Protein AF-A0A9E2R852-F1 (afdb_monomer_lite)

Foldseek 3Di:
DQVCCVPVPLVLQDPVVQWDKDKLPCPRVSSLVSDDPVVNVVVVVVSVLCPVLDDPQKMKIWIGRHPDIDIWIWGHPPDPDIDTQDDDDDPVDDPSVVSNVDPVVVSVVVSVVVVVVVVVLLVLLVPFDFDQDQLVVLCVVCVVVVVVQLVVCLVPQQWKWWWWADPVPGIDIDIDRAPVRVLVCLLVCLLNPIRTNWMAHRSRIDDSVVVVVSLVVSLVVCVVPSNSSCSSRVRCVPPVD

Structure (mmCIF, N/CA/C/O backbone):
data_AF-A0A9E2R852-F1
#
_entry.id   AF-A0A9E2R852-F1
#
loop_
_atom_site.group_PDB
_atom_site.id
_atom_site.type_symbol
_atom_site.label_atom_id
_atom_site.label_alt_id
_atom_site.label_comp_id
_atom_site.label_asym_id
_atom_site.label_entity_id
_atom_site.label_seq_id
_atom_site.pdbx_PDB_ins_code
_atom_site.Cartn_x
_atom_site.Cartn_y
_atom_site.Cartn_z
_atom_site.occupancy
_atom_site.B_iso_or_equiv
_atom_site.auth_seq_id
_atom_site.auth_comp_id
_atom_site.auth_asym_id
_atom_site.auth_atom_id
_atom_site.pdbx_PDB_model_num
ATOM 1 N N . MET A 1 1 ? -7.036 2.850 29.246 1.00 86.62 1 MET A N 1
ATOM 2 C CA . MET A 1 1 ? -6.822 1.488 28.723 1.00 86.62 1 MET A CA 1
ATOM 3 C C . MET A 1 1 ? -5.406 1.299 28.185 1.00 86.62 1 MET A C 1
ATOM 5 O O . MET A 1 1 ? -4.643 0.622 28.851 1.00 86.62 1 MET A O 1
ATOM 9 N N . ASN A 1 2 ? -5.005 1.959 27.089 1.00 88.12 2 ASN A N 1
ATOM 10 C CA . ASN A 1 2 ? -3.712 1.716 26.421 1.00 88.12 2 ASN A CA 1
ATOM 11 C C . ASN A 1 2 ? -2.476 1.763 27.346 1.00 88.12 2 ASN A C 1
ATOM 13 O O . ASN A 1 2 ? -1.755 0.784 27.496 1.00 88.12 2 ASN A O 1
ATOM 17 N N . LYS A 1 3 ? -2.316 2.860 28.101 1.00 88.69 3 LYS A N 1
ATOM 18 C CA . LYS A 1 3 ? -1.235 3.011 29.097 1.00 88.69 3 LYS A CA 1
ATOM 19 C C . LYS A 1 3 ? -1.211 1.897 30.149 1.00 88.69 3 LYS A C 1
ATOM 21 O O . LYS A 1 3 ? -0.145 1.503 30.609 1.00 88.69 3 LYS A O 1
ATOM 26 N N . ARG A 1 4 ? -2.387 1.394 30.538 1.00 90.94 4 ARG A N 1
ATOM 27 C CA . ARG A 1 4 ? -2.511 0.307 31.515 1.00 90.94 4 ARG A CA 1
ATOM 28 C C . ARG A 1 4 ? -2.110 -1.029 30.912 1.00 90.94 4 ARG A C 1
ATOM 30 O O . ARG A 1 4 ? -1.407 -1.768 31.575 1.00 90.94 4 ARG A O 1
ATOM 37 N N . ILE A 1 5 ? -2.466 -1.303 29.658 1.00 91.06 5 ILE A N 1
ATOM 38 C CA . ILE A 1 5 ? -2.001 -2.498 28.936 1.00 91.06 5 ILE A CA 1
ATOM 39 C C . ILE A 1 5 ? -0.468 -2.520 28.891 1.00 91.06 5 ILE A C 1
ATOM 41 O O . ILE A 1 5 ? 0.139 -3.492 29.327 1.00 91.06 5 ILE A O 1
ATOM 45 N N . LEU A 1 6 ? 0.155 -1.412 28.477 1.00 90.38 6 LEU A N 1
ATOM 46 C CA . LEU A 1 6 ? 1.615 -1.286 28.396 1.00 90.38 6 LEU A CA 1
ATOM 47 C C . LEU A 1 6 ? 2.329 -1.441 29.750 1.00 90.38 6 LEU A C 1
ATOM 49 O O . LEU A 1 6 ? 3.476 -1.874 29.796 1.00 90.38 6 LEU A O 1
ATOM 53 N N . THR A 1 7 ? 1.661 -1.094 30.854 1.00 91.06 7 THR A N 1
ATOM 54 C CA . THR A 1 7 ? 2.264 -1.114 32.198 1.00 91.06 7 THR A CA 1
ATOM 55 C C . THR A 1 7 ? 1.973 -2.411 32.955 1.00 91.06 7 THR A C 1
ATOM 57 O O . THR A 1 7 ? 2.861 -2.985 33.577 1.00 91.06 7 THR A O 1
ATOM 60 N N . GLU A 1 8 ? 0.722 -2.868 32.931 1.00 92.44 8 GLU A N 1
ATOM 61 C CA . GLU A 1 8 ? 0.216 -3.994 33.727 1.00 92.44 8 GLU A CA 1
ATOM 62 C C . GLU A 1 8 ? 0.316 -5.328 32.974 1.00 92.44 8 GLU A C 1
ATOM 64 O O . GLU A 1 8 ? 0.326 -6.383 33.604 1.00 92.44 8 GLU A O 1
ATOM 69 N N . ALA A 1 9 ? 0.372 -5.299 31.638 1.00 89.69 9 ALA A N 1
ATOM 70 C CA . ALA A 1 9 ? 0.329 -6.490 30.795 1.00 89.69 9 ALA A CA 1
ATOM 71 C C . ALA A 1 9 ? 1.160 -6.367 29.501 1.00 89.69 9 ALA A C 1
ATOM 73 O O . ALA A 1 9 ? 0.666 -6.725 28.431 1.00 89.69 9 ALA A O 1
ATOM 74 N N . PRO A 1 10 ? 2.429 -5.916 29.552 1.00 87.88 10 PRO A N 1
ATOM 75 C CA . PRO A 1 10 ? 3.237 -5.738 28.341 1.00 87.88 10 PRO A CA 1
ATOM 76 C C . PRO A 1 10 ? 3.432 -7.042 27.550 1.00 87.88 10 PRO A C 1
ATOM 78 O O . PRO A 1 10 ? 3.629 -7.005 26.342 1.00 87.88 10 PRO A O 1
ATOM 81 N N . GLY A 1 11 ? 3.350 -8.204 28.212 1.00 87.75 11 GLY A N 1
ATOM 82 C CA . GLY A 1 11 ? 3.434 -9.515 27.561 1.00 87.75 11 GLY A CA 1
ATOM 83 C C . GLY A 1 11 ? 2.202 -9.912 26.740 1.00 87.75 11 GLY A C 1
ATOM 84 O O . GLY A 1 11 ? 2.297 -10.864 25.976 1.00 87.75 11 GLY A O 1
ATOM 85 N N . ALA A 1 12 ? 1.075 -9.207 26.885 1.00 87.25 12 ALA A N 1
ATOM 86 C CA . ALA A 1 12 ? -0.119 -9.415 26.062 1.00 87.25 12 ALA A CA 1
ATOM 87 C C . ALA A 1 12 ? -0.011 -8.734 24.687 1.00 87.25 12 ALA A C 1
ATOM 89 O O . ALA A 1 12 ? -0.846 -8.973 23.824 1.00 87.25 12 ALA A O 1
ATOM 90 N N . VAL A 1 13 ? 0.995 -7.876 24.484 1.00 88.69 13 VAL A N 1
ATOM 91 C CA . VAL A 1 13 ? 1.233 -7.193 23.211 1.00 88.69 13 VAL A CA 1
ATOM 92 C C . VAL A 1 13 ? 2.173 -8.048 22.351 1.00 88.69 13 VAL A C 1
ATOM 94 O O . VAL A 1 13 ? 3.313 -8.292 22.769 1.00 88.69 13 VAL A O 1
ATOM 97 N N . PRO A 1 14 ? 1.748 -8.495 21.154 1.00 85.69 14 PRO A N 1
ATOM 98 C CA . PRO A 1 14 ? 2.606 -9.241 20.242 1.00 85.69 14 PRO A CA 1
ATOM 99 C C . PRO A 1 14 ? 3.880 -8.460 19.904 1.00 85.69 14 PRO A C 1
ATOM 101 O O . PRO A 1 14 ? 3.821 -7.315 19.459 1.00 85.69 14 PRO A O 1
ATOM 104 N N . LYS A 1 15 ? 5.053 -9.079 20.082 1.00 85.38 15 LYS A N 1
ATOM 105 C CA . LYS A 1 15 ? 6.349 -8.417 19.830 1.00 85.38 15 LYS A CA 1
ATOM 106 C C . LYS A 1 15 ? 6.594 -8.099 18.356 1.00 85.38 15 LYS A C 1
ATOM 108 O O . LYS A 1 15 ? 7.350 -7.184 18.059 1.00 85.38 15 LYS A O 1
ATOM 113 N N . GLU A 1 16 ? 5.999 -8.885 17.466 1.00 83.12 16 GLU A N 1
ATOM 114 C CA . GLU A 1 16 ? 6.161 -8.767 16.015 1.00 83.12 16 GLU A CA 1
ATOM 115 C C . GLU A 1 16 ? 5.456 -7.520 15.474 1.00 83.12 16 GLU A C 1
ATOM 117 O O . GLU A 1 16 ? 6.024 -6.800 14.659 1.00 83.12 16 GLU A O 1
ATOM 122 N N . TYR A 1 17 ? 4.252 -7.241 15.980 1.00 80.81 17 TYR A N 1
ATOM 123 C CA . TYR A 1 17 ? 3.403 -6.146 15.503 1.00 80.81 17 TYR A CA 1
ATOM 124 C C . TYR A 1 17 ? 3.444 -4.917 16.419 1.00 80.81 17 TYR A C 1
ATOM 126 O O . TYR A 1 17 ? 3.237 -3.799 15.961 1.00 80.81 17 TYR A O 1
ATOM 134 N N . GLY A 1 18 ? 3.735 -5.098 17.711 1.00 85.88 18 GLY A N 1
ATOM 135 C CA . GLY A 1 18 ? 3.790 -4.012 18.693 1.00 85.88 18 GLY A CA 1
ATOM 136 C C . GLY A 1 18 ? 2.421 -3.459 19.102 1.00 85.88 18 GLY A C 1
ATOM 137 O O . GLY A 1 18 ? 2.361 -2.434 19.772 1.00 85.88 18 GLY A O 1
ATOM 138 N N . PHE A 1 19 ? 1.331 -4.115 18.703 1.00 89.06 19 PHE A N 1
ATOM 139 C CA . PHE A 1 19 ? -0.049 -3.823 19.089 1.00 89.06 19 PHE A CA 1
ATOM 140 C C . PHE A 1 19 ? -0.908 -5.079 18.892 1.00 89.06 19 PHE A C 1
ATOM 142 O O . PHE A 1 19 ? -0.488 -6.026 18.228 1.00 89.06 19 PHE A O 1
ATOM 149 N N . PHE A 1 20 ? -2.121 -5.071 19.435 1.00 87.81 20 PHE A N 1
ATOM 150 C CA . PHE A 1 20 ? -3.190 -5.985 19.034 1.00 87.81 20 PHE A CA 1
ATOM 151 C C . PHE A 1 20 ? -4.426 -5.184 18.626 1.00 87.81 20 PHE A C 1
ATOM 153 O O . PHE A 1 20 ? -4.591 -4.022 19.014 1.00 87.81 20 PHE A O 1
ATOM 160 N N . MET A 1 21 ? -5.269 -5.791 17.796 1.00 89.12 21 MET A N 1
ATOM 161 C CA . MET A 1 21 ? -6.372 -5.109 17.131 1.00 89.12 21 MET A CA 1
ATOM 162 C C . MET A 1 21 ? -7.706 -5.693 17.578 1.00 89.12 21 MET A C 1
ATOM 164 O O . MET A 1 21 ? -7.973 -6.870 17.373 1.00 89.12 21 MET A O 1
ATOM 168 N N . LEU A 1 22 ? -8.552 -4.852 18.168 1.00 90.44 22 LEU A N 1
ATOM 169 C CA . LEU A 1 22 ? -9.937 -5.202 18.450 1.00 90.44 22 LEU A CA 1
ATOM 170 C C . LEU A 1 22 ? -10.771 -4.982 17.189 1.00 90.44 22 LEU A C 1
ATOM 172 O O . LEU A 1 22 ? -10.846 -3.853 16.701 1.00 90.44 22 LEU A O 1
ATOM 176 N N . THR A 1 23 ? -11.420 -6.035 16.705 1.00 90.88 23 THR A N 1
ATOM 177 C CA . THR A 1 23 ? -12.334 -5.995 15.557 1.00 90.88 23 THR A CA 1
ATOM 178 C C . THR A 1 23 ? -13.755 -6.341 15.992 1.00 90.88 23 THR A C 1
ATOM 180 O O . THR A 1 23 ? -13.972 -6.897 17.073 1.00 90.88 23 THR A O 1
ATOM 183 N N . ARG A 1 24 ? -14.755 -6.045 15.152 1.00 89.12 24 ARG A N 1
ATOM 184 C CA . ARG A 1 24 ? -16.152 -6.428 15.435 1.00 89.12 24 ARG A CA 1
ATOM 185 C C . ARG A 1 24 ? -16.319 -7.951 15.631 1.00 89.12 24 ARG A C 1
ATOM 187 O O . ARG A 1 24 ? -17.163 -8.334 16.447 1.00 89.12 24 ARG A O 1
ATOM 194 N N . GLU A 1 25 ? -15.521 -8.773 14.939 1.00 81.31 25 GLU A N 1
ATOM 195 C CA . GLU A 1 25 ? -15.678 -10.237 14.801 1.00 81.31 25 GLU A CA 1
ATOM 196 C C . GLU A 1 25 ? -14.834 -11.106 15.769 1.00 81.31 25 GLU A C 1
ATOM 198 O O . GLU A 1 25 ? -14.816 -12.320 15.633 1.00 81.31 25 GLU A O 1
ATOM 203 N N . ASP A 1 26 ? -14.248 -10.530 16.827 1.00 71.81 26 ASP A N 1
ATOM 204 C CA . ASP A 1 26 ? -13.486 -11.264 17.871 1.00 71.81 26 ASP A CA 1
ATOM 205 C C . ASP A 1 26 ? -12.178 -11.931 17.384 1.00 71.81 26 ASP A C 1
ATOM 207 O O . ASP A 1 26 ? -11.812 -13.033 17.793 1.00 71.81 26 ASP A O 1
ATOM 211 N N . ASP A 1 27 ? -11.413 -11.219 16.552 1.00 70.06 27 ASP A N 1
ATOM 212 C CA . ASP A 1 27 ? -10.160 -11.723 15.960 1.00 70.06 27 ASP A CA 1
ATOM 213 C C . ASP A 1 27 ? -8.939 -11.730 16.911 1.00 70.06 27 ASP A C 1
ATOM 215 O O . ASP A 1 27 ? -7.836 -12.070 16.494 1.00 70.06 27 ASP A O 1
ATOM 219 N N . CYS A 1 28 ? -9.090 -11.345 18.184 1.00 76.88 28 CYS A N 1
ATOM 220 C CA . CYS A 1 28 ? -7.973 -11.132 19.132 1.00 76.88 28 CYS A CA 1
ATOM 221 C C . CYS A 1 28 ? -8.179 -11.835 20.485 1.00 76.88 28 CYS A C 1
ATOM 223 O O . CYS A 1 28 ? -7.786 -11.348 21.552 1.00 76.88 28 CYS A O 1
ATOM 225 N N . SER A 1 29 ? -8.854 -12.986 20.456 1.00 80.75 29 SER A N 1
ATOM 226 C CA . SER A 1 29 ? -9.229 -13.724 21.665 1.00 80.75 29 SER A CA 1
ATOM 227 C C . SER A 1 29 ? -8.023 -14.166 22.514 1.00 80.75 29 SER A C 1
ATOM 229 O O . SER A 1 29 ? -8.120 -14.169 23.745 1.00 80.75 29 SER A O 1
ATOM 231 N N . GLU A 1 30 ? -6.870 -14.467 21.903 1.00 85.88 30 GLU A N 1
ATOM 232 C CA . GLU A 1 30 ? -5.643 -14.864 22.610 1.00 85.88 30 GLU A CA 1
ATOM 233 C C . GLU A 1 30 ? -5.001 -13.692 23.372 1.00 85.88 30 GLU A C 1
ATOM 235 O O . GLU A 1 30 ? -4.699 -13.812 24.565 1.00 85.88 30 GLU A O 1
ATOM 240 N N . GLU A 1 31 ? -4.851 -12.528 22.735 1.00 87.69 31 GLU A N 1
ATOM 241 C CA . GLU A 1 31 ? -4.301 -11.326 23.368 1.00 87.69 31 GLU A CA 1
ATOM 242 C C . GLU A 1 31 ? -5.227 -10.818 24.468 1.00 87.69 31 GLU A C 1
ATOM 244 O O . GLU A 1 31 ? -4.769 -10.505 25.572 1.00 87.69 31 GLU A O 1
ATOM 249 N N . ILE A 1 32 ? -6.544 -10.819 24.224 1.00 88.06 32 ILE A N 1
ATOM 250 C CA . ILE A 1 32 ? -7.531 -10.499 25.257 1.00 88.06 32 ILE A CA 1
ATOM 251 C C . ILE A 1 32 ? -7.404 -11.485 26.419 1.00 88.06 32 ILE A C 1
ATOM 253 O O . ILE A 1 32 ? -7.423 -11.056 27.575 1.00 88.06 32 ILE A O 1
ATOM 257 N N . ALA A 1 33 ? -7.233 -12.787 26.163 1.00 88.38 33 ALA A N 1
ATOM 258 C CA . ALA A 1 33 ? -7.060 -13.798 27.205 1.00 88.38 33 ALA A CA 1
ATOM 259 C C . ALA A 1 33 ? -5.794 -13.584 28.054 1.00 88.38 33 ALA A C 1
ATOM 261 O O . ALA A 1 33 ? -5.800 -13.943 29.237 1.00 88.38 33 ALA A O 1
ATOM 262 N N . ALA A 1 34 ? -4.757 -12.937 27.522 1.00 90.88 34 ALA A N 1
ATOM 263 C CA . ALA A 1 34 ? -3.545 -12.586 28.262 1.00 90.88 34 ALA A CA 1
ATOM 264 C C . ALA A 1 34 ? -3.700 -11.343 29.166 1.00 90.88 34 ALA A C 1
ATOM 266 O O . ALA A 1 34 ? -2.860 -11.103 30.037 1.00 90.88 34 ALA A O 1
ATOM 267 N N . LEU A 1 35 ? -4.776 -10.559 29.019 1.00 92.75 35 LEU A N 1
ATOM 268 C CA . LEU A 1 35 ? -4.983 -9.343 29.809 1.00 92.75 35 LEU A CA 1
ATOM 269 C C . LEU A 1 35 ? -5.422 -9.627 31.268 1.00 92.75 35 LEU A C 1
ATOM 271 O O . LEU A 1 35 ? -6.145 -10.594 31.549 1.00 92.75 35 LEU A O 1
ATOM 275 N N . PRO A 1 36 ? -5.071 -8.743 32.222 1.00 93.69 36 PRO A N 1
ATOM 276 C CA . PRO A 1 36 ? -5.628 -8.730 33.569 1.00 93.69 36 PRO A CA 1
ATOM 277 C C . PRO A 1 36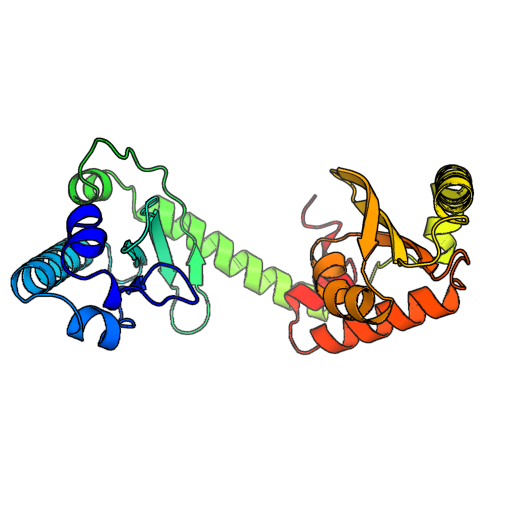 ? -7.155 -8.626 33.551 1.00 93.69 36 PRO A C 1
ATOM 279 O O . PRO A 1 36 ? -7.730 -7.933 32.710 1.00 93.69 36 PRO A O 1
ATOM 282 N N . SER A 1 37 ? -7.825 -9.254 34.521 1.00 92.56 37 SER A N 1
ATOM 283 C CA . SER A 1 37 ? -9.296 -9.311 34.596 1.00 92.56 37 SER A CA 1
ATOM 284 C C . SER A 1 37 ? -9.971 -7.936 34.540 1.00 92.56 37 SER A C 1
ATOM 286 O O . SER A 1 37 ? -10.984 -7.780 33.862 1.00 92.56 37 SER A O 1
ATOM 288 N N . GLY A 1 38 ? -9.389 -6.925 35.193 1.00 93.50 38 GLY A N 1
ATOM 289 C CA . GLY A 1 38 ? -9.900 -5.553 35.147 1.00 93.50 38 GLY A CA 1
ATOM 290 C C . GLY A 1 38 ? -9.840 -4.937 33.746 1.00 93.50 38 GLY A C 1
ATOM 291 O O . GLY A 1 38 ? -10.795 -4.298 33.318 1.00 93.50 38 GLY A O 1
ATOM 292 N N . ILE A 1 39 ? -8.755 -5.175 33.003 1.00 93.44 39 ILE A N 1
ATOM 293 C CA . ILE A 1 39 ? -8.607 -4.664 31.633 1.00 93.44 39 ILE A CA 1
ATOM 294 C C . ILE A 1 39 ? -9.521 -5.439 30.678 1.00 93.44 39 ILE A C 1
ATOM 296 O O . ILE A 1 39 ? -10.170 -4.821 29.841 1.00 93.44 39 ILE A O 1
ATOM 300 N N . LYS A 1 40 ? -9.655 -6.762 30.844 1.00 92.56 40 LYS A N 1
ATOM 301 C CA . LYS A 1 40 ? -10.610 -7.581 30.076 1.00 92.56 40 LYS A CA 1
ATOM 302 C C . LYS A 1 40 ? -12.037 -7.048 30.174 1.00 92.56 40 LYS A C 1
ATOM 304 O O . LYS A 1 40 ? -12.710 -6.913 29.158 1.00 92.56 40 LYS A O 1
ATOM 309 N N . ALA A 1 41 ? -12.487 -6.715 31.384 1.00 93.06 41 ALA A N 1
ATOM 310 C CA . ALA A 1 41 ? -13.820 -6.157 31.597 1.00 93.06 41 ALA A CA 1
ATOM 311 C C . ALA A 1 41 ? -13.996 -4.792 30.907 1.00 93.06 41 ALA A C 1
ATOM 313 O O . ALA A 1 41 ? -15.044 -4.527 30.322 1.00 93.06 41 ALA A O 1
ATOM 314 N N . GLU A 1 42 ? -12.968 -3.938 30.928 1.00 92.75 42 GLU A N 1
ATOM 315 C CA . GLU A 1 42 ? -12.984 -2.653 30.219 1.00 92.75 42 GLU A CA 1
ATOM 316 C C . GLU A 1 42 ? -12.998 -2.817 28.696 1.00 92.75 42 GLU A C 1
ATOM 318 O O . GLU A 1 42 ? -13.724 -2.087 28.020 1.00 92.75 42 GLU A O 1
ATOM 323 N N . VAL A 1 43 ? -12.229 -3.770 28.159 1.00 92.06 43 VAL A N 1
ATOM 324 C CA . VAL A 1 43 ? -12.235 -4.121 26.732 1.00 92.06 43 VAL A CA 1
ATOM 325 C C . VAL A 1 43 ? -13.620 -4.617 26.327 1.00 92.06 43 VAL A C 1
ATOM 327 O O . VAL A 1 43 ? -14.193 -4.083 25.383 1.00 92.06 43 VAL A O 1
ATOM 330 N N . ALA A 1 44 ? -14.209 -5.550 27.078 1.00 92.00 44 ALA A N 1
ATOM 331 C CA . ALA A 1 44 ? -15.557 -6.048 26.808 1.00 92.00 44 ALA A CA 1
ATOM 332 C C . ALA A 1 44 ? -16.603 -4.917 26.832 1.00 92.00 44 ALA A C 1
ATOM 334 O O . ALA A 1 44 ? -17.411 -4.793 25.915 1.00 92.00 44 ALA A O 1
ATOM 335 N N . ALA A 1 45 ? -16.546 -4.029 27.830 1.00 93.62 45 ALA A N 1
ATOM 336 C CA . ALA A 1 45 ? -17.448 -2.882 27.912 1.00 93.62 45 ALA A CA 1
ATOM 337 C C . ALA A 1 45 ? -17.251 -1.883 26.758 1.00 93.62 45 ALA A C 1
ATOM 339 O O . ALA A 1 45 ? -18.220 -1.291 26.280 1.00 93.62 45 ALA A O 1
ATOM 340 N N . LEU A 1 46 ? -16.011 -1.672 26.303 1.00 92.31 46 LEU A N 1
ATOM 341 C CA . LEU A 1 46 ? -15.725 -0.857 25.124 1.00 92.31 46 LEU A CA 1
ATOM 342 C C . LEU A 1 46 ? -16.309 -1.499 23.861 1.00 92.31 46 LEU A C 1
ATOM 344 O O . LEU A 1 46 ? -16.987 -0.808 23.104 1.00 92.31 46 LEU A O 1
ATOM 348 N N . MET A 1 47 ? -16.094 -2.801 23.668 1.00 92.94 47 MET A N 1
ATOM 349 C CA . MET A 1 47 ? -16.600 -3.555 22.522 1.00 92.94 47 MET A CA 1
ATOM 350 C C . MET A 1 47 ? -18.123 -3.498 22.424 1.00 92.94 47 MET A C 1
ATOM 352 O O . MET A 1 47 ? -18.645 -3.193 21.357 1.00 92.94 47 MET A O 1
ATOM 356 N N . GLU A 1 48 ? -18.837 -3.691 23.533 1.00 94.19 48 GLU A N 1
ATOM 357 C CA . GLU A 1 48 ? -20.301 -3.572 23.566 1.00 94.19 48 GLU A CA 1
ATOM 358 C C . GLU A 1 48 ? -20.775 -2.163 23.190 1.00 94.19 48 GLU A C 1
ATOM 360 O O . GLU A 1 48 ? -21.700 -1.989 22.394 1.00 94.19 48 GLU A O 1
ATOM 365 N N . ARG A 1 49 ? -20.104 -1.124 23.702 1.00 95.25 49 ARG A N 1
ATOM 366 C CA . ARG A 1 49 ? -20.437 0.266 23.359 1.00 95.25 49 ARG A CA 1
ATOM 367 C C . ARG A 1 49 ? -20.171 0.581 21.891 1.00 95.25 49 ARG A C 1
ATOM 369 O O . ARG A 1 49 ? -20.943 1.328 21.299 1.00 95.25 49 ARG A O 1
ATOM 376 N N . LEU A 1 50 ? -19.094 0.043 21.321 1.00 94.88 50 LEU A N 1
ATOM 377 C CA . LEU A 1 50 ? -18.773 0.203 19.905 1.00 94.88 50 LEU A CA 1
ATOM 378 C C . LEU A 1 50 ? -19.789 -0.528 19.029 1.00 94.88 50 LEU A C 1
ATOM 380 O O . LEU A 1 50 ? -20.361 0.094 18.140 1.00 94.88 50 LEU A O 1
ATOM 384 N N . LYS A 1 51 ? -20.096 -1.794 19.332 1.00 93.81 51 LYS A N 1
ATOM 385 C CA . LYS A 1 51 ? -21.117 -2.581 18.621 1.00 93.81 51 LYS A CA 1
ATOM 386 C C . LYS A 1 51 ? -22.491 -1.910 18.650 1.00 93.81 51 LYS A C 1
ATOM 388 O O . LYS A 1 51 ? -23.189 -1.933 17.645 1.00 93.81 51 LYS A O 1
ATOM 393 N N . GLY A 1 52 ? -22.853 -1.269 19.765 1.00 94.19 52 GLY A N 1
ATOM 394 C CA . GLY A 1 52 ? -24.103 -0.513 19.883 1.00 94.19 52 GLY A CA 1
ATOM 395 C C . GLY A 1 52 ? -24.103 0.860 19.196 1.00 94.19 52 GLY A C 1
ATOM 396 O O . GLY A 1 52 ? -25.174 1.392 18.917 1.00 94.19 52 GLY A O 1
ATOM 397 N N . ALA A 1 53 ? -22.935 1.457 18.940 1.00 95.00 53 ALA A N 1
ATOM 398 C CA . ALA A 1 53 ? -22.812 2.773 18.305 1.00 95.00 53 ALA A CA 1
ATOM 399 C C . ALA A 1 53 ? -22.536 2.701 16.793 1.00 95.00 53 ALA A C 1
ATOM 401 O O . ALA A 1 53 ? -22.825 3.661 16.080 1.00 95.00 53 ALA A O 1
ATOM 402 N N . VAL A 1 54 ? -21.965 1.594 16.315 1.00 94.94 54 VAL A N 1
ATOM 403 C CA . VAL A 1 54 ? -21.603 1.368 14.913 1.00 94.94 54 VAL A CA 1
ATOM 404 C C . VAL A 1 54 ? -22.647 0.449 14.260 1.00 94.94 54 VAL A C 1
ATOM 406 O O . VAL A 1 54 ? -22.818 -0.676 14.742 1.00 94.94 54 VAL A O 1
ATOM 409 N N . PRO A 1 55 ? -23.314 0.877 13.169 1.00 93.44 55 PRO A N 1
ATOM 410 C CA . PRO A 1 55 ? -24.258 0.046 12.417 1.00 93.44 55 PRO A CA 1
ATOM 411 C C . PRO A 1 55 ? -23.674 -1.311 11.993 1.00 93.44 55 PRO A C 1
ATOM 413 O O . PRO A 1 55 ? -22.465 -1.438 11.826 1.00 93.44 55 PRO A O 1
ATOM 416 N N . ASP A 1 56 ? -24.523 -2.322 11.799 1.00 91.12 56 ASP A N 1
ATOM 417 C CA . ASP A 1 56 ? -24.080 -3.699 11.511 1.00 91.12 56 ASP A CA 1
ATOM 418 C C . ASP A 1 56 ? -23.366 -3.864 10.163 1.00 91.12 56 ASP A C 1
ATOM 420 O O . ASP A 1 56 ? -22.540 -4.757 10.015 1.00 91.12 56 ASP A O 1
ATOM 424 N N . ASP A 1 57 ? -23.637 -2.987 9.197 1.00 88.94 57 ASP A N 1
ATOM 425 C CA . ASP A 1 57 ? -22.949 -2.947 7.903 1.00 88.94 57 ASP A CA 1
ATOM 426 C C . ASP A 1 57 ? -21.580 -2.240 7.963 1.00 88.94 57 ASP A C 1
ATOM 428 O O . ASP A 1 57 ? -20.892 -2.090 6.950 1.00 88.94 57 ASP A O 1
ATOM 432 N N . PHE A 1 58 ? -21.167 -1.815 9.160 1.00 91.44 58 PHE A N 1
ATOM 433 C CA . PHE A 1 58 ? -19.840 -1.295 9.447 1.00 91.44 58 PHE A CA 1
ATOM 434 C C . PHE A 1 58 ? -19.128 -2.149 10.511 1.00 91.44 58 PHE A C 1
ATOM 436 O O . PHE A 1 58 ? -19.590 -2.354 11.640 1.00 91.44 58 PHE A O 1
ATOM 443 N N . GLY A 1 59 ? -17.930 -2.598 10.154 1.00 91.25 59 GLY A N 1
ATOM 444 C CA . GLY A 1 59 ? -16.900 -3.036 11.082 1.00 91.25 59 GLY A CA 1
ATOM 445 C C . GLY A 1 59 ? -16.134 -1.854 11.679 1.00 91.25 59 GLY A C 1
ATOM 446 O O . GLY A 1 59 ? -16.247 -0.702 11.246 1.00 91.25 59 GLY A O 1
ATOM 447 N N . PHE A 1 60 ? -15.322 -2.153 12.685 1.00 92.19 60 PHE A N 1
ATOM 448 C CA . PHE A 1 60 ? -14.376 -1.210 13.263 1.00 92.19 60 PHE A CA 1
ATOM 449 C C . PHE A 1 60 ? -13.106 -1.937 13.687 1.00 92.19 60 PHE A C 1
ATOM 451 O O . PHE A 1 60 ? -13.176 -3.100 14.080 1.00 92.19 60 PHE A O 1
ATOM 458 N N . ASN A 1 61 ? -11.987 -1.217 13.659 1.00 91.00 61 ASN A N 1
ATOM 459 C CA . ASN A 1 61 ? -10.692 -1.680 14.143 1.00 91.00 61 ASN A CA 1
ATOM 460 C C . ASN A 1 61 ? -10.189 -0.710 15.213 1.00 91.00 61 ASN A C 1
ATOM 462 O O . ASN A 1 61 ? -10.177 0.501 14.986 1.00 91.00 61 ASN A O 1
ATOM 466 N N . VAL A 1 62 ? -9.763 -1.229 16.364 1.00 90.38 62 VAL A N 1
ATOM 467 C CA . VAL A 1 62 ? -9.129 -0.441 17.433 1.00 90.38 62 VAL A CA 1
ATOM 468 C C . VAL A 1 62 ? -7.761 -1.023 17.735 1.00 90.38 62 VAL A C 1
ATOM 470 O O . VAL A 1 62 ? -7.676 -2.163 18.186 1.00 90.38 62 VAL A O 1
ATOM 473 N N . THR A 1 63 ? -6.693 -0.254 17.539 1.00 89.56 63 THR A N 1
ATOM 474 C CA . THR A 1 63 ? -5.350 -0.699 17.930 1.00 89.56 63 THR A CA 1
ATOM 475 C C . THR A 1 63 ? -5.065 -0.332 19.384 1.00 89.56 63 THR A C 1
ATOM 477 O O . THR A 1 63 ? -5.290 0.795 19.833 1.00 89.56 63 THR A O 1
ATOM 480 N N . LEU A 1 64 ? -4.597 -1.319 20.147 1.00 89.12 64 LEU A N 1
ATOM 481 C CA . LEU A 1 64 ? -4.209 -1.196 21.550 1.00 89.12 64 LEU A CA 1
ATOM 482 C C . LEU A 1 64 ? -2.834 -1.832 21.772 1.00 89.12 64 LEU A C 1
ATOM 484 O O . LEU A 1 64 ? -2.382 -2.669 20.999 1.00 89.12 64 LEU A O 1
ATOM 488 N N . GLY A 1 65 ? -2.175 -1.469 22.868 1.00 85.38 65 GLY A N 1
ATOM 489 C CA . GLY A 1 65 ? -0.847 -1.970 23.212 1.00 85.38 65 GLY A CA 1
ATOM 490 C C . GLY A 1 65 ? 0.309 -1.199 22.574 1.00 85.38 65 GLY A C 1
ATOM 491 O O . GLY A 1 65 ? 1.425 -1.694 22.619 1.00 85.38 65 GLY A O 1
ATOM 492 N N . ASN A 1 66 ? 0.071 -0.006 22.024 1.00 85.38 66 ASN A N 1
ATOM 493 C CA . ASN A 1 66 ? 1.092 0.865 21.426 1.00 85.38 66 ASN A CA 1
ATOM 494 C C . ASN A 1 66 ? 1.004 2.310 21.957 1.00 85.38 66 ASN A C 1
ATOM 496 O O . ASN A 1 66 ? 0.095 2.641 22.710 1.00 85.38 66 ASN A O 1
ATOM 500 N N . ASP A 1 67 ? 1.926 3.193 21.573 1.00 79.44 67 ASP A N 1
ATOM 501 C CA . ASP A 1 67 ? 1.860 4.615 21.961 1.00 79.44 67 ASP A CA 1
ATOM 502 C C . ASP A 1 67 ? 0.903 5.446 21.085 1.00 79.44 67 ASP A C 1
ATOM 504 O O . ASP A 1 67 ? 0.518 6.550 21.475 1.00 79.44 67 ASP A O 1
ATOM 508 N N . ASP A 1 68 ? 0.476 4.897 19.944 1.00 79.94 68 ASP A N 1
ATOM 509 C CA . ASP A 1 68 ? -0.375 5.558 18.950 1.00 79.94 68 ASP A CA 1
ATOM 510 C C . ASP A 1 68 ? -1.642 4.729 18.651 1.00 79.94 68 ASP A C 1
ATOM 512 O O . ASP A 1 68 ? -1.696 3.977 17.669 1.00 79.94 68 ASP A O 1
ATOM 516 N N . PRO A 1 69 ? -2.652 4.773 19.541 1.00 77.62 69 PRO A N 1
ATOM 517 C CA . PRO A 1 69 ? -3.895 4.049 19.333 1.00 77.62 69 PRO A CA 1
ATOM 518 C C . PRO A 1 69 ? -4.693 4.677 18.192 1.00 77.62 69 PRO A C 1
ATOM 520 O O . PRO A 1 69 ? -4.933 5.885 18.162 1.00 77.62 69 PRO A O 1
ATOM 523 N N . TRP A 1 70 ? -5.189 3.828 17.305 1.00 85.06 70 TRP A N 1
ATOM 524 C CA . TRP A 1 70 ? -5.930 4.202 16.112 1.00 85.06 70 TRP A CA 1
ATOM 525 C C . TRP A 1 70 ? -7.321 3.565 16.124 1.00 85.06 70 TRP A C 1
ATOM 527 O O . TRP A 1 70 ? -7.516 2.468 16.654 1.00 85.06 70 TRP A O 1
ATOM 537 N N . PHE A 1 71 ? -8.293 4.274 15.547 1.00 89.81 71 PHE A N 1
ATOM 538 C CA . PHE A 1 71 ? -9.655 3.791 15.353 1.00 89.81 71 PHE A CA 1
ATOM 539 C C . PHE A 1 71 ? -10.061 3.967 13.892 1.00 89.81 71 PHE A C 1
ATOM 541 O O . PHE A 1 71 ? -10.042 5.081 13.364 1.00 89.81 71 PHE A O 1
ATOM 548 N N . GLU A 1 72 ? -10.493 2.885 13.259 1.00 91.06 72 GLU A N 1
ATOM 549 C CA . GLU A 1 72 ? -10.966 2.887 11.876 1.00 91.06 72 GLU A CA 1
ATOM 550 C C . GLU A 1 72 ? -12.359 2.291 11.770 1.00 91.06 72 GLU A C 1
ATOM 552 O O . GLU A 1 72 ? -12.709 1.373 12.508 1.00 91.06 72 GLU A O 1
ATOM 557 N N . LEU A 1 73 ? -13.134 2.802 10.814 1.00 92.69 73 LEU A N 1
ATOM 558 C CA . LEU A 1 73 ? -14.375 2.184 10.370 1.00 92.69 73 LEU A CA 1
ATOM 559 C C . LEU A 1 73 ? -14.136 1.501 9.032 1.00 92.69 73 LEU A C 1
ATOM 561 O O . LEU A 1 73 ? -13.528 2.081 8.131 1.00 92.69 73 LEU A O 1
ATOM 565 N N . VAL A 1 74 ? -14.687 0.306 8.886 1.00 89.44 74 VAL A N 1
ATOM 566 C CA . VAL A 1 74 ? -14.622 -0.472 7.652 1.00 89.44 74 VAL A CA 1
ATOM 567 C C . VAL A 1 74 ? -16.050 -0.769 7.233 1.00 89.44 74 VAL A C 1
ATOM 569 O O . VAL A 1 74 ? -16.814 -1.332 8.005 1.00 89.44 74 VAL A O 1
ATOM 572 N N . TYR A 1 75 ? -16.440 -0.355 6.037 1.00 88.88 75 TYR A N 1
ATOM 573 C CA . TYR A 1 75 ? -17.713 -0.766 5.461 1.00 88.88 75 TYR A CA 1
ATOM 574 C C . TYR A 1 75 ? -17.570 -2.165 4.868 1.00 88.88 75 TYR A C 1
ATOM 576 O O . TYR A 1 75 ? -16.579 -2.416 4.185 1.00 88.88 75 TYR A O 1
ATOM 584 N N . GLY A 1 76 ? -18.545 -3.040 5.101 1.00 81.81 76 GLY A N 1
ATOM 585 C CA . GLY A 1 76 ? -18.640 -4.336 4.433 1.00 81.81 76 GLY A CA 1
ATOM 586 C C . GLY A 1 76 ? -19.943 -4.422 3.649 1.00 81.81 76 GLY A C 1
ATOM 587 O O . GLY A 1 76 ? -21.016 -4.234 4.222 1.00 81.81 76 GLY A O 1
ATOM 588 N N . ASP A 1 77 ? -19.872 -4.717 2.351 1.00 72.38 77 ASP A N 1
ATOM 589 C CA . ASP A 1 77 ? -21.070 -4.974 1.535 1.00 72.38 77 ASP A CA 1
ATOM 590 C C . ASP A 1 77 ? -21.562 -6.433 1.619 1.00 72.38 77 ASP A C 1
ATOM 592 O O . ASP A 1 77 ? -22.571 -6.793 1.008 1.00 72.38 77 ASP A O 1
ATOM 596 N N . GLY A 1 78 ? -20.869 -7.273 2.395 1.00 70.12 78 GLY A N 1
ATOM 597 C CA . GLY A 1 78 ? -21.087 -8.709 2.479 1.00 70.12 78 GLY A CA 1
ATOM 598 C C . GLY A 1 78 ? -19.762 -9.460 2.596 1.00 70.12 78 GLY A C 1
ATOM 599 O O . GLY A 1 78 ? -18.872 -9.045 3.331 1.00 70.12 78 GLY A O 1
ATOM 600 N N . GLN A 1 79 ? -19.644 -10.593 1.897 1.00 58.44 79 GLN A N 1
ATOM 601 C CA . GLN A 1 79 ? -18.509 -11.512 2.050 1.00 58.44 79 GLN A CA 1
ATOM 602 C C . GLN A 1 79 ? -17.220 -11.096 1.325 1.00 58.44 79 GLN A C 1
ATOM 604 O O . GLN A 1 79 ? -16.171 -11.636 1.663 1.00 58.44 79 GLN A O 1
ATOM 609 N N . GLU A 1 80 ? -17.265 -10.198 0.334 1.00 57.88 80 GLU A N 1
ATOM 610 C CA . GLU A 1 80 ? -16.124 -10.021 -0.581 1.00 57.88 80 GLU A CA 1
ATOM 611 C C . GLU A 1 80 ? -15.558 -8.599 -0.666 1.00 57.88 80 GLU A C 1
ATOM 613 O O . GLU A 1 80 ? -14.377 -8.468 -1.000 1.00 57.88 80 GLU A O 1
ATOM 618 N N . THR A 1 81 ? -16.316 -7.547 -0.324 1.00 67.38 81 THR A N 1
ATOM 619 C CA . THR A 1 81 ? -15.806 -6.172 -0.427 1.00 67.38 81 THR A CA 1
ATOM 620 C C . THR A 1 81 ? -15.841 -5.448 0.908 1.00 67.38 81 THR A C 1
ATOM 622 O O . THR A 1 81 ? -16.892 -5.117 1.459 1.00 67.38 81 THR A O 1
ATOM 625 N N . PHE A 1 82 ? -14.644 -5.127 1.388 1.00 73.69 82 PHE A N 1
ATOM 626 C CA . PHE A 1 82 ? -14.441 -4.225 2.507 1.00 73.69 82 PHE A CA 1
ATOM 627 C C . PHE A 1 82 ? -13.851 -2.919 1.999 1.00 73.69 82 PHE A C 1
ATOM 629 O O . PHE A 1 82 ? -12.917 -2.919 1.195 1.00 73.69 82 PHE A O 1
ATOM 636 N N . MET A 1 83 ? -14.380 -1.796 2.477 1.00 80.50 83 MET A N 1
ATOM 637 C CA . MET A 1 83 ? -13.833 -0.488 2.159 1.00 80.50 83 MET A CA 1
ATOM 638 C C . MET A 1 83 ? -13.597 0.331 3.416 1.00 80.50 83 MET A C 1
ATOM 640 O O . MET A 1 83 ? -14.523 0.607 4.181 1.00 80.50 83 MET A O 1
ATOM 644 N N . ASN A 1 84 ? -12.354 0.772 3.599 1.00 83.50 84 ASN A N 1
ATOM 645 C CA . ASN A 1 84 ? -12.007 1.715 4.652 1.00 83.50 84 ASN A CA 1
ATOM 646 C C . ASN A 1 84 ? -12.878 2.967 4.510 1.00 83.50 84 ASN A C 1
ATOM 648 O O . ASN A 1 84 ? -12.977 3.577 3.442 1.00 83.50 84 ASN A O 1
ATOM 652 N N . SER A 1 85 ? -13.520 3.350 5.607 1.00 85.12 85 SER A N 1
ATOM 653 C CA . SER A 1 85 ? -14.397 4.510 5.694 1.00 85.12 85 SER A CA 1
ATOM 654 C C . SER A 1 85 ? -13.757 5.531 6.639 1.00 85.12 85 SER A C 1
ATOM 656 O O . SER A 1 85 ? -14.185 5.655 7.791 1.00 85.12 85 SER A O 1
ATOM 658 N N . PRO A 1 86 ? -12.735 6.279 6.178 1.00 82.38 86 PRO A N 1
ATOM 659 C CA . PRO A 1 86 ? -11.935 7.133 7.044 1.00 82.38 86 PRO A CA 1
ATOM 660 C C . PRO A 1 86 ? -12.782 8.248 7.655 1.00 82.38 86 PRO A C 1
ATOM 662 O O . PRO A 1 86 ? -13.507 8.970 6.958 1.00 82.38 86 PRO A O 1
ATOM 665 N N . VAL A 1 87 ? -12.667 8.414 8.967 1.00 86.62 87 VAL A N 1
ATOM 666 C CA . VAL A 1 87 ? -13.258 9.516 9.726 1.00 86.62 87 VAL A CA 1
ATOM 667 C C . VAL A 1 87 ? -12.132 10.203 10.479 1.00 86.62 87 VAL A C 1
ATOM 669 O O . VAL A 1 87 ? -11.259 9.546 11.037 1.00 86.62 87 VAL A O 1
ATOM 672 N N . GLU A 1 88 ? -12.145 11.530 10.471 1.00 87.62 88 GLU A N 1
ATOM 673 C CA . GLU A 1 88 ? -11.220 12.305 11.283 1.00 87.62 88 GLU A CA 1
ATOM 674 C C . GLU A 1 88 ? -11.726 12.326 12.725 1.00 87.62 88 GLU A C 1
ATOM 676 O O . GLU A 1 88 ? -12.842 12.776 13.000 1.00 87.62 88 GLU A O 1
ATOM 681 N N . TRP A 1 89 ? -10.912 11.808 13.640 1.00 89.62 89 TRP A N 1
ATOM 682 C CA . TRP A 1 89 ? -11.254 11.716 15.053 1.00 89.62 89 TRP A CA 1
ATOM 683 C C . TRP A 1 89 ? -10.544 12.794 15.857 1.00 89.62 89 TRP A C 1
ATOM 685 O O . TRP A 1 89 ? -9.339 13.001 15.745 1.00 89.62 89 TRP A O 1
ATOM 695 N N . ASN A 1 90 ? -11.277 13.427 16.764 1.00 89.50 90 ASN A N 1
ATOM 696 C CA . ASN A 1 90 ? -10.696 14.271 17.790 1.00 89.50 90 ASN A CA 1
ATOM 697 C C . ASN A 1 90 ? -10.286 13.407 18.992 1.00 89.50 90 ASN A C 1
ATOM 699 O O . ASN A 1 90 ? -11.134 12.974 19.776 1.00 89.50 90 ASN A O 1
ATOM 703 N N . ALA A 1 91 ? -8.977 13.214 19.172 1.00 84.44 91 ALA A N 1
ATOM 704 C CA . ALA A 1 91 ? -8.403 12.407 20.253 1.00 84.44 91 ALA A CA 1
ATOM 705 C C . ALA A 1 91 ? -8.731 12.914 21.675 1.00 84.44 91 ALA A C 1
ATOM 707 O O . ALA A 1 91 ? -8.596 12.170 22.645 1.00 84.44 91 ALA A O 1
ATOM 708 N N . THR A 1 92 ? -9.179 14.167 21.826 1.00 88.19 92 THR A N 1
ATOM 709 C CA . THR A 1 92 ? -9.582 14.738 23.127 1.00 88.19 92 THR A CA 1
ATOM 710 C C . THR A 1 92 ? -11.036 14.437 23.502 1.00 88.19 92 THR A C 1
ATOM 712 O O . THR A 1 92 ? -11.450 14.707 24.629 1.00 88.19 92 THR A O 1
ATOM 715 N N . ARG A 1 93 ? -11.826 13.875 22.578 1.00 91.06 93 ARG A N 1
ATOM 716 C CA . ARG A 1 93 ? -13.245 13.551 22.774 1.00 91.06 93 ARG A CA 1
ATOM 717 C C . ARG A 1 93 ? -13.452 12.041 22.830 1.00 91.06 93 ARG A C 1
ATOM 719 O O . ARG A 1 93 ? -12.699 11.268 22.245 1.00 91.06 93 ARG A O 1
ATOM 726 N N . SER A 1 94 ? -14.518 11.601 23.500 1.00 90.31 94 SER A N 1
ATOM 727 C CA . SER A 1 94 ? -14.890 10.183 23.489 1.00 90.31 94 SER A CA 1
ATOM 728 C C . SER A 1 94 ? -15.237 9.731 22.072 1.00 90.31 94 SER A C 1
ATOM 730 O O . SER A 1 94 ? -16.055 10.368 21.409 1.00 90.31 94 SER A O 1
ATOM 732 N N . ILE A 1 95 ? -14.670 8.608 21.623 1.00 91.81 95 ILE A N 1
ATOM 733 C CA . ILE A 1 95 ? -15.025 8.012 20.327 1.00 91.81 95 ILE A CA 1
ATOM 734 C C . ILE A 1 95 ? -16.520 7.671 20.253 1.00 91.81 95 ILE A C 1
ATOM 736 O O . ILE A 1 95 ? -17.163 7.914 19.242 1.00 91.81 95 ILE A O 1
ATOM 740 N N . ILE A 1 96 ? -17.109 7.217 21.364 1.00 94.19 96 ILE A N 1
ATOM 741 C CA . ILE A 1 96 ? -18.528 6.846 21.436 1.00 94.19 96 ILE A CA 1
ATOM 742 C C . ILE A 1 96 ? -19.449 8.054 21.239 1.00 94.19 96 ILE A C 1
ATOM 744 O O . ILE A 1 96 ? -20.532 7.911 20.681 1.00 94.19 96 ILE A O 1
ATOM 748 N N . ASP A 1 97 ? -19.039 9.243 21.680 1.00 94.50 97 ASP A N 1
ATOM 749 C CA . ASP A 1 97 ? -19.826 10.457 21.450 1.00 94.50 97 ASP A CA 1
ATOM 750 C C . ASP A 1 97 ? -19.651 10.974 20.023 1.00 94.50 97 ASP A C 1
ATOM 752 O O . ASP A 1 97 ? -20.628 11.383 19.406 1.00 94.50 97 ASP A O 1
ATOM 756 N N . GLN A 1 98 ? -18.440 10.875 19.472 1.00 95.00 98 GLN A N 1
ATOM 757 C CA . GLN A 1 98 ? -18.168 11.237 18.079 1.00 95.00 98 GLN A CA 1
ATOM 758 C C . GLN A 1 98 ? -18.922 10.338 17.090 1.00 95.00 98 GLN A C 1
ATOM 760 O O . GLN A 1 98 ? -19.433 10.829 16.090 1.00 95.00 98 GLN A O 1
ATOM 765 N N . LEU A 1 99 ? -19.073 9.043 17.387 1.00 95.62 99 LEU A N 1
ATOM 766 C CA . LEU A 1 99 ? -19.839 8.101 16.560 1.00 95.62 99 LEU A CA 1
ATOM 767 C C . LEU A 1 99 ? -21.320 8.487 16.408 1.00 95.62 99 LEU A C 1
ATOM 769 O O . LEU A 1 99 ? -21.925 8.186 15.383 1.00 95.62 99 LEU A O 1
ATOM 773 N N . LYS A 1 100 ? -21.901 9.199 17.382 1.00 93.62 100 LYS A N 1
ATOM 774 C CA . LYS A 1 100 ? -23.285 9.704 17.296 1.00 93.62 100 LYS A CA 1
ATOM 775 C C . LYS A 1 100 ? -23.437 10.848 16.293 1.00 93.62 100 LYS A C 1
ATOM 777 O O . LYS A 1 100 ? -24.546 11.128 15.855 1.00 93.62 100 LYS A O 1
ATOM 782 N N . GLU A 1 101 ? -22.338 11.525 15.969 1.00 94.62 101 GLU A N 1
ATOM 783 C CA . GLU A 1 101 ? -22.291 12.659 15.040 1.00 94.62 101 GLU A CA 1
ATOM 784 C C . GLU A 1 101 ? -21.998 12.206 13.600 1.00 94.62 101 GLU A C 1
ATOM 786 O O . GLU A 1 101 ? -22.031 13.018 12.675 1.00 94.62 101 GLU A O 1
ATOM 791 N N . VAL A 1 102 ? -21.709 10.917 13.390 1.00 94.19 102 VAL A N 1
ATOM 792 C CA . VAL A 1 102 ? -21.413 10.368 12.066 1.00 94.19 102 VAL A CA 1
ATOM 793 C C . VAL A 1 102 ? -22.692 10.279 11.235 1.00 94.19 102 VAL A C 1
ATOM 795 O O . VAL A 1 102 ? -23.656 9.611 11.600 1.00 94.19 102 VAL A O 1
ATOM 798 N N . ASP A 1 103 ? -22.670 10.906 10.059 1.00 94.12 103 ASP A N 1
ATOM 799 C CA . ASP A 1 103 ? -23.682 10.697 9.022 1.00 94.12 103 ASP A CA 1
ATOM 800 C C . ASP A 1 103 ? -23.452 9.344 8.330 1.00 94.12 103 ASP A C 1
ATOM 802 O O . ASP A 1 103 ? -22.736 9.232 7.327 1.00 94.12 103 ASP A O 1
ATOM 806 N N . TRP A 1 104 ? -24.053 8.300 8.900 1.00 93.62 104 TRP A N 1
ATOM 807 C CA . TRP A 1 104 ? -23.932 6.923 8.427 1.00 93.62 104 TRP A CA 1
ATOM 808 C C . TRP A 1 104 ? -24.440 6.723 6.995 1.00 93.62 104 TRP A C 1
ATOM 810 O O . TRP A 1 104 ? -23.858 5.936 6.251 1.00 93.62 104 TRP A O 1
ATOM 820 N N . ASP A 1 105 ? -25.466 7.460 6.565 1.00 92.75 105 ASP A N 1
ATOM 821 C CA . ASP A 1 105 ? -26.014 7.337 5.210 1.00 92.75 105 ASP A CA 1
ATOM 822 C C . ASP A 1 105 ? -25.056 7.898 4.164 1.00 92.75 105 ASP A C 1
ATOM 824 O O . ASP A 1 105 ? -24.831 7.280 3.117 1.00 92.75 105 ASP A O 1
ATOM 828 N N . THR A 1 106 ? -24.445 9.049 4.445 1.00 91.00 106 THR A N 1
ATOM 829 C CA . THR A 1 106 ? -23.399 9.599 3.579 1.00 91.00 106 THR A CA 1
ATOM 830 C C . THR A 1 106 ? -22.191 8.665 3.518 1.00 91.00 106 THR A C 1
ATOM 832 O O . THR A 1 106 ? -21.631 8.460 2.437 1.00 91.00 106 THR A O 1
ATOM 835 N N . ARG A 1 107 ? -21.796 8.054 4.643 1.00 89.56 107 ARG A N 1
ATOM 836 C CA . ARG A 1 107 ? -20.692 7.079 4.677 1.00 89.56 107 ARG A CA 1
ATOM 837 C C . ARG A 1 107 ? -20.996 5.843 3.843 1.00 89.56 107 ARG A C 1
ATOM 839 O O . ARG A 1 107 ? -20.193 5.494 2.982 1.00 89.56 107 ARG A O 1
ATOM 846 N N . ARG A 1 108 ? -22.179 5.257 4.018 1.00 90.19 108 ARG A N 1
ATOM 847 C CA . ARG A 1 108 ? -22.650 4.101 3.247 1.00 90.19 108 ARG A CA 1
ATOM 848 C C . ARG A 1 108 ? -22.659 4.386 1.749 1.00 90.19 108 ARG A C 1
ATOM 850 O O . ARG A 1 108 ? -22.121 3.602 0.977 1.00 90.19 108 ARG A O 1
ATOM 857 N N . LYS A 1 109 ? -23.189 5.541 1.325 1.00 88.25 109 LYS A N 1
ATOM 858 C CA . LYS A 1 109 ? -23.185 5.950 -0.093 1.00 88.25 109 LYS A CA 1
ATOM 859 C C . LYS A 1 109 ? -21.773 6.017 -0.674 1.00 88.25 109 LYS A C 1
ATOM 861 O O . LYS A 1 109 ? -21.553 5.520 -1.773 1.00 88.25 109 LYS A O 1
ATOM 866 N N . ARG A 1 110 ? -20.820 6.608 0.054 1.00 85.62 110 ARG A N 1
ATOM 867 C CA . ARG A 1 110 ? -19.418 6.694 -0.388 1.00 85.62 110 ARG A CA 1
ATOM 868 C C . ARG A 1 110 ? -18.759 5.320 -0.470 1.00 85.62 110 ARG A C 1
ATOM 870 O O . ARG A 1 110 ? -18.072 5.040 -1.445 1.00 85.62 110 ARG A O 1
ATOM 877 N N . ALA A 1 111 ? -18.982 4.469 0.525 1.00 84.94 111 ALA A N 1
ATOM 878 C CA . ALA A 1 111 ? -18.403 3.134 0.544 1.00 84.94 111 ALA A CA 1
ATOM 879 C C . ALA A 1 111 ? -18.956 2.256 -0.590 1.00 84.94 111 ALA A C 1
ATOM 881 O O . ALA A 1 111 ? -18.177 1.634 -1.308 1.00 84.94 111 ALA A O 1
ATOM 882 N N . LEU A 1 112 ? -20.270 2.302 -0.839 1.00 84.50 112 LEU A N 1
ATOM 883 C CA . LEU A 1 112 ? -20.907 1.640 -1.983 1.00 84.50 112 LEU A CA 1
ATOM 884 C C . LEU A 1 112 ? -20.351 2.131 -3.325 1.00 84.50 112 LEU A C 1
ATOM 886 O O . LEU A 1 112 ? -20.078 1.318 -4.202 1.00 84.50 112 LEU A O 1
ATOM 890 N N . GLN A 1 113 ? -20.141 3.441 -3.486 1.00 84.06 113 GLN A N 1
ATOM 891 C CA . GLN A 1 113 ? -19.490 3.989 -4.683 1.00 84.06 113 GLN A CA 1
ATOM 892 C C . GLN A 1 113 ? -18.062 3.450 -4.855 1.00 84.06 113 GLN A C 1
ATOM 894 O O . GLN A 1 113 ? -17.658 3.140 -5.973 1.00 84.06 113 GLN A O 1
ATOM 899 N N . GLY A 1 114 ? -17.311 3.308 -3.759 1.00 80.88 114 GLY A N 1
ATOM 900 C CA . GLY A 1 114 ? -15.986 2.685 -3.765 1.00 80.88 114 GLY A CA 1
ATOM 901 C C . GLY A 1 114 ? -16.023 1.217 -4.200 1.00 80.88 114 GLY A C 1
ATOM 902 O O . GLY A 1 114 ? -15.254 0.826 -5.074 1.00 80.88 114 GLY A O 1
ATOM 903 N N . CYS A 1 115 ? -16.958 0.428 -3.665 1.00 80.69 115 CYS A N 1
ATOM 904 C CA . CYS A 1 115 ? -17.139 -0.979 -4.044 1.00 80.69 115 CYS A CA 1
ATOM 905 C C . CYS A 1 115 ? -17.509 -1.106 -5.532 1.00 80.69 115 CYS A C 1
ATOM 907 O O . CYS A 1 115 ? -16.845 -1.817 -6.282 1.00 80.69 115 CYS A O 1
ATOM 909 N N . GLN A 1 116 ? -18.469 -0.299 -6.000 1.00 83.38 116 GLN A N 1
ATOM 910 C CA . GLN A 1 116 ? -18.854 -0.228 -7.415 1.00 83.38 116 GLN A CA 1
ATOM 911 C C . GLN A 1 116 ? -17.686 0.166 -8.328 1.00 83.38 116 GLN A C 1
ATOM 913 O O . GLN A 1 116 ? -17.584 -0.329 -9.451 1.00 83.38 116 GLN A O 1
ATOM 918 N N . MET A 1 117 ? -16.793 1.048 -7.866 1.00 83.88 117 MET A N 1
ATOM 919 C CA . MET A 1 117 ? -15.579 1.392 -8.604 1.00 83.88 117 MET A CA 1
ATOM 920 C C . MET A 1 117 ? -14.642 0.187 -8.724 1.00 83.88 117 MET A C 1
ATOM 922 O O . MET A 1 117 ? -14.116 -0.054 -9.806 1.00 83.88 117 MET A O 1
ATOM 926 N N . MET A 1 118 ? -14.452 -0.597 -7.658 1.00 82.94 118 MET A N 1
ATOM 927 C CA . MET A 1 118 ? -13.614 -1.803 -7.706 1.00 82.94 118 MET A CA 1
ATOM 928 C C . MET A 1 118 ? -14.182 -2.856 -8.662 1.00 82.94 118 MET A C 1
ATOM 930 O O . MET A 1 118 ? -13.428 -3.425 -9.456 1.00 82.94 118 MET A O 1
ATOM 934 N N . ASP A 1 119 ? -15.500 -3.059 -8.660 1.00 84.69 119 ASP A N 1
ATOM 935 C CA . ASP A 1 119 ? -16.179 -3.937 -9.620 1.00 84.69 119 ASP A CA 1
ATOM 936 C C . ASP A 1 119 ? -15.990 -3.454 -11.060 1.00 84.69 119 ASP A C 1
ATOM 938 O O . ASP A 1 119 ? -15.615 -4.224 -11.950 1.00 84.69 119 ASP A O 1
ATOM 942 N N . LEU A 1 120 ? -16.168 -2.152 -11.293 1.00 86.25 120 LEU A N 1
ATOM 943 C CA . LEU A 1 120 ? -15.941 -1.543 -12.598 1.00 86.25 120 LEU A CA 1
ATOM 944 C C . LEU A 1 120 ? -14.481 -1.706 -13.047 1.00 86.25 120 LEU A C 1
ATOM 946 O O . LEU A 1 120 ? -14.227 -2.086 -14.191 1.00 86.25 120 LEU A O 1
ATOM 950 N N . MET A 1 121 ? -13.514 -1.471 -12.158 1.00 88.06 121 MET A N 1
ATOM 951 C CA . MET A 1 121 ? -12.092 -1.686 -12.435 1.00 88.06 121 MET A CA 1
ATOM 952 C C . MET A 1 121 ? -11.803 -3.150 -12.769 1.00 88.06 121 MET A C 1
ATOM 954 O O . MET A 1 121 ? -11.029 -3.423 -13.689 1.00 88.06 121 MET A O 1
ATOM 958 N N . ARG A 1 122 ? -12.440 -4.099 -12.074 1.00 88.38 122 ARG A N 1
ATOM 959 C CA . ARG A 1 122 ? -12.325 -5.532 -12.363 1.00 88.38 122 ARG A CA 1
ATOM 960 C C . ARG A 1 122 ? -12.832 -5.846 -13.770 1.00 88.38 122 ARG A C 1
ATOM 962 O O . ARG A 1 122 ? -12.117 -6.513 -14.515 1.00 88.38 122 ARG A O 1
ATOM 969 N N . GLU A 1 123 ? -13.987 -5.330 -14.179 1.00 90.00 123 GLU A N 1
ATOM 970 C CA . GLU A 1 123 ? -14.503 -5.541 -15.540 1.00 90.00 123 GLU A CA 1
ATOM 971 C C . GLU A 1 123 ? -13.638 -4.870 -16.613 1.00 90.00 123 GLU A C 1
ATOM 973 O O . GLU A 1 123 ? -13.265 -5.504 -17.603 1.00 90.00 123 GLU A O 1
ATOM 978 N N . ILE A 1 124 ? -13.217 -3.623 -16.392 1.00 87.88 124 ILE A N 1
ATOM 979 C CA . ILE A 1 124 ? -12.298 -2.917 -17.293 1.00 87.88 124 ILE A CA 1
ATOM 980 C C . ILE A 1 124 ? -10.986 -3.692 -17.436 1.00 87.88 124 ILE A C 1
ATOM 982 O O . ILE A 1 124 ? -10.480 -3.827 -18.549 1.00 87.88 124 ILE A O 1
ATOM 986 N N . SER A 1 125 ? -10.442 -4.251 -16.349 1.00 89.75 125 SER A N 1
ATOM 987 C CA . SER A 1 125 ? -9.177 -4.997 -16.384 1.00 89.75 125 SER A CA 1
ATOM 988 C C . SER A 1 125 ? -9.208 -6.183 -17.355 1.00 89.75 125 SER A C 1
ATOM 990 O O . SER A 1 125 ? -8.171 -6.527 -17.929 1.00 89.75 125 SER A O 1
ATOM 992 N N . LYS A 1 126 ? -10.390 -6.766 -17.598 1.00 88.69 126 LYS A N 1
ATOM 993 C CA . LYS A 1 126 ? -10.584 -7.894 -18.516 1.00 88.69 126 LYS A CA 1
ATOM 994 C C . LYS A 1 126 ? -10.537 -7.464 -19.981 1.00 88.69 126 LYS A C 1
ATOM 996 O O . LYS A 1 126 ? -9.993 -8.193 -20.805 1.00 88.69 126 LYS A O 1
ATOM 1001 N N . VAL A 1 127 ? -11.084 -6.291 -20.309 1.00 90.19 127 VAL A N 1
ATOM 1002 C CA . VAL A 1 127 ? -11.307 -5.859 -21.704 1.00 90.19 127 VAL A CA 1
ATOM 1003 C C . VAL A 1 127 ? -10.352 -4.769 -22.184 1.00 90.19 127 VAL A C 1
ATOM 1005 O O . VAL A 1 127 ? -10.074 -4.684 -23.378 1.00 90.19 127 VAL A O 1
ATOM 1008 N N . ALA A 1 128 ? -9.831 -3.937 -21.281 1.00 90.31 128 ALA A N 1
ATOM 1009 C CA . ALA A 1 128 ? -8.959 -2.834 -21.650 1.00 90.31 128 ALA A CA 1
ATOM 1010 C C . ALA A 1 128 ? -7.605 -3.356 -22.165 1.00 90.31 128 ALA A C 1
ATOM 1012 O O . ALA A 1 128 ? -7.015 -4.269 -21.559 1.00 90.31 128 ALA A O 1
ATOM 1013 N N . PRO A 1 129 ? -7.090 -2.789 -23.271 1.00 91.50 129 PRO A N 1
ATOM 1014 C CA . PRO A 1 129 ? -5.778 -3.149 -23.778 1.00 91.50 129 PRO A CA 1
ATOM 1015 C C . PRO A 1 129 ? -4.682 -2.679 -22.806 1.00 91.50 129 PRO A C 1
ATOM 1017 O O . PRO A 1 129 ? -4.830 -1.633 -22.171 1.00 91.50 129 PRO A O 1
ATOM 1020 N N . PRO A 1 130 ? -3.576 -3.430 -22.673 1.00 92.19 130 PRO A N 1
ATOM 1021 C CA . PRO A 1 130 ? -2.426 -2.979 -21.900 1.00 92.19 130 PRO A CA 1
ATOM 1022 C C . PRO A 1 130 ? -1.777 -1.754 -22.556 1.00 92.19 130 PRO A C 1
ATOM 1024 O O . PRO A 1 130 ? -1.707 -1.658 -23.782 1.00 92.19 130 PRO A O 1
ATOM 1027 N N . SER A 1 131 ? -1.259 -0.847 -21.734 1.00 91.94 131 SER A N 1
ATOM 1028 C CA . SER A 1 131 ? -0.575 0.382 -22.158 1.00 91.94 131 SER A CA 1
ATOM 1029 C C . SER A 1 131 ? 0.758 0.605 -21.436 1.00 91.94 131 SER A C 1
ATOM 1031 O O . SER A 1 131 ? 1.306 1.703 -21.482 1.00 91.94 131 SER A O 1
ATOM 1033 N N . LEU A 1 132 ? 1.301 -0.430 -20.786 1.00 91.88 132 LEU A N 1
ATOM 1034 C CA . LEU A 1 132 ? 2.618 -0.396 -20.152 1.00 91.88 132 LEU A CA 1
ATOM 1035 C C . LEU A 1 132 ? 3.701 -0.024 -21.187 1.00 91.88 132 LEU A C 1
ATOM 1037 O O . LEU A 1 132 ? 3.919 -0.791 -22.133 1.00 91.88 132 LEU A O 1
ATOM 1041 N N . PRO A 1 133 ? 4.411 1.109 -21.028 1.00 91.88 133 PRO A N 1
ATOM 1042 C CA . PRO A 1 133 ? 5.443 1.512 -21.973 1.00 91.88 133 PRO A CA 1
ATOM 1043 C C . PRO A 1 133 ? 6.650 0.571 -21.942 1.00 91.88 133 PRO A C 1
ATOM 1045 O O . PRO A 1 133 ? 7.082 0.085 -20.888 1.00 91.88 133 PRO A O 1
ATOM 1048 N N . SER A 1 134 ? 7.247 0.348 -23.115 1.00 95.25 134 SER A N 1
ATOM 1049 C CA . SER A 1 134 ? 8.473 -0.443 -23.212 1.00 95.25 134 SER A CA 1
ATOM 1050 C C . SER A 1 134 ? 9.639 0.287 -22.538 1.00 95.25 134 SER A C 1
ATOM 1052 O O . SER A 1 134 ? 9.740 1.516 -22.594 1.00 95.25 134 SER A O 1
ATOM 1054 N N . THR A 1 135 ? 10.588 -0.454 -21.951 1.00 97.25 135 THR A N 1
ATOM 1055 C CA . THR A 1 135 ? 11.791 0.171 -21.366 1.00 97.25 135 THR A CA 1
ATOM 1056 C C . THR A 1 135 ? 12.569 0.980 -22.409 1.00 97.25 135 THR A C 1
ATOM 1058 O O . THR A 1 135 ? 13.169 2.004 -22.093 1.00 97.25 135 THR A O 1
ATOM 1061 N N . LYS A 1 136 ? 12.537 0.561 -23.678 1.00 97.25 136 LYS A N 1
ATOM 1062 C CA . LYS A 1 136 ? 13.189 1.278 -24.777 1.00 97.25 136 LYS A CA 1
ATOM 1063 C C . LYS A 1 136 ? 12.588 2.667 -25.000 1.00 97.25 136 LYS A C 1
ATOM 1065 O O . LYS A 1 136 ? 13.346 3.615 -25.211 1.00 97.25 136 LYS A O 1
ATOM 1070 N N . ASP A 1 137 ? 11.263 2.777 -24.977 1.00 97.00 137 ASP A N 1
ATOM 1071 C CA . ASP A 1 137 ? 10.570 4.047 -25.206 1.00 97.00 137 ASP A CA 1
ATOM 1072 C C . ASP A 1 137 ? 10.825 5.010 -24.046 1.00 97.00 137 ASP A C 1
ATOM 1074 O O . ASP A 1 137 ? 11.242 6.144 -24.279 1.00 97.00 137 ASP A O 1
ATOM 1078 N N . LEU A 1 138 ? 10.760 4.507 -22.810 1.00 96.25 138 LEU A N 1
ATOM 1079 C CA . LEU A 1 138 ? 11.123 5.266 -21.611 1.00 96.25 138 LEU A CA 1
ATOM 1080 C C . LEU A 1 138 ? 12.569 5.778 -21.663 1.00 96.25 138 LEU A C 1
ATOM 1082 O O . LEU A 1 138 ? 12.837 6.948 -21.410 1.00 96.25 138 LEU A O 1
ATOM 1086 N N . GLN A 1 139 ? 13.534 4.936 -22.041 1.00 97.25 139 GLN A N 1
ATOM 1087 C CA . GLN A 1 139 ? 14.936 5.361 -22.158 1.00 97.25 139 GLN A CA 1
ATOM 1088 C C . GLN A 1 139 ? 15.173 6.378 -23.280 1.00 97.25 139 GLN A C 1
ATOM 1090 O O . GLN A 1 139 ? 16.146 7.136 -23.232 1.00 97.25 139 GLN A O 1
ATOM 1095 N N . LYS A 1 140 ? 14.329 6.379 -24.317 1.00 97.44 140 LYS A N 1
ATOM 1096 C CA . LYS A 1 140 ? 14.378 7.378 -25.386 1.00 97.44 140 LYS A CA 1
ATOM 1097 C C . LYS A 1 140 ? 13.850 8.721 -24.890 1.00 97.44 140 LYS A C 1
ATOM 1099 O O . LYS A 1 140 ? 14.475 9.738 -25.186 1.00 97.44 140 LYS A O 1
ATOM 1104 N N . GLU A 1 141 ? 12.743 8.704 -24.160 1.00 97.00 141 GLU A N 1
ATOM 1105 C CA . GLU A 1 141 ? 12.112 9.881 -23.566 1.00 97.00 141 GLU A CA 1
ATOM 1106 C C . GLU A 1 141 ? 13.015 10.529 -22.506 1.00 97.00 141 GLU A C 1
ATOM 1108 O O . GLU A 1 141 ? 13.411 11.682 -22.651 1.00 97.00 141 GLU A O 1
ATOM 1113 N N . PHE A 1 142 ? 13.483 9.747 -21.532 1.00 97.19 142 PHE A N 1
ATOM 1114 C CA . PHE A 1 142 ? 14.318 10.203 -20.413 1.00 97.19 142 PHE A CA 1
ATOM 1115 C C . PHE A 1 142 ? 15.822 10.053 -20.683 1.00 97.19 142 PHE A C 1
ATOM 1117 O O . PHE A 1 142 ? 16.624 9.736 -19.799 1.00 97.19 142 PHE A O 1
ATOM 1124 N N . ARG A 1 143 ? 16.244 10.216 -21.945 1.00 97.25 143 ARG A N 1
ATOM 1125 C CA . ARG A 1 143 ? 17.610 9.872 -22.384 1.00 97.25 143 ARG A CA 1
ATOM 1126 C C . ARG A 1 143 ? 18.692 10.647 -21.637 1.00 97.25 143 ARG A C 1
ATOM 1128 O O . ARG A 1 143 ? 19.783 10.108 -21.415 1.00 97.25 143 ARG A O 1
ATOM 1135 N N . ARG A 1 144 ? 18.451 11.924 -21.340 1.00 97.69 144 ARG A N 1
ATOM 1136 C CA . ARG A 1 144 ? 19.438 12.798 -20.692 1.00 97.69 144 ARG A CA 1
ATOM 1137 C C . ARG A 1 144 ? 19.600 12.403 -19.227 1.00 97.69 144 ARG A C 1
ATOM 1139 O O . ARG A 1 144 ? 20.720 12.160 -18.786 1.00 97.69 144 ARG A O 1
ATOM 1146 N N . GLU A 1 145 ? 18.482 12.257 -18.539 1.00 98.00 145 GLU A N 1
ATOM 1147 C CA . GLU A 1 145 ? 18.357 11.938 -17.123 1.00 98.00 145 GLU A CA 1
ATOM 1148 C C . GLU A 1 145 ? 18.912 10.536 -16.843 1.00 98.00 145 GLU A C 1
ATOM 1150 O O . GLU A 1 145 ? 19.734 10.356 -15.948 1.00 98.00 145 GLU A O 1
ATOM 1155 N N . MET A 1 146 ? 18.597 9.559 -17.699 1.00 97.00 146 MET A N 1
ATOM 1156 C CA . MET A 1 146 ? 19.181 8.217 -17.640 1.00 97.00 146 MET A CA 1
ATOM 1157 C C . MET A 1 146 ? 20.713 8.244 -17.748 1.00 97.00 146 MET A C 1
ATOM 1159 O O . MET A 1 146 ? 21.405 7.556 -16.996 1.00 97.00 146 MET A O 1
ATOM 1163 N N . LYS A 1 147 ? 21.275 9.000 -18.702 1.00 96.88 147 LYS A N 1
ATOM 1164 C CA . LYS A 1 147 ? 22.736 9.069 -18.885 1.00 96.88 147 LYS A CA 1
ATOM 1165 C C . LYS A 1 147 ? 23.427 9.674 -17.673 1.00 96.88 147 LYS A C 1
ATOM 1167 O O . LYS A 1 147 ? 24.498 9.204 -17.288 1.00 96.88 147 LYS A O 1
ATOM 1172 N N . GLU A 1 148 ? 22.836 10.719 -17.109 1.00 97.19 148 GLU A N 1
ATOM 1173 C CA . GLU A 1 148 ? 23.331 11.349 -15.895 1.00 97.19 148 GLU A CA 1
ATOM 1174 C C . GLU A 1 148 ? 23.280 10.382 -14.714 1.00 97.19 148 GLU A C 1
ATOM 1176 O O . GLU A 1 148 ? 24.312 10.152 -14.085 1.00 97.19 148 GLU A O 1
ATOM 1181 N N . PHE A 1 149 ? 22.138 9.730 -14.502 1.00 96.81 149 PHE A N 1
ATOM 1182 C CA . PHE A 1 149 ? 21.959 8.709 -13.478 1.00 96.81 149 PHE A CA 1
ATOM 1183 C C . PHE A 1 149 ? 23.024 7.608 -13.570 1.00 96.81 149 PHE A C 1
ATOM 1185 O O . PHE A 1 149 ? 23.767 7.386 -12.615 1.00 96.81 149 PHE A O 1
ATOM 1192 N N . VAL A 1 150 ? 23.182 6.978 -14.742 1.00 95.94 150 VAL A N 1
ATOM 1193 C CA . VAL A 1 150 ? 24.178 5.912 -14.953 1.00 95.94 150 VAL A CA 1
ATOM 1194 C C . VAL A 1 150 ? 25.599 6.413 -14.686 1.00 95.94 150 VAL A C 1
ATOM 1196 O O . VAL A 1 150 ? 26.408 5.691 -14.105 1.00 95.94 150 VAL A O 1
ATOM 1199 N N . ARG A 1 151 ? 25.930 7.646 -15.090 1.00 94.94 151 ARG A N 1
ATOM 1200 C CA . ARG A 1 151 ? 27.253 8.235 -14.835 1.00 94.94 151 ARG A CA 1
ATOM 1201 C C . ARG A 1 151 ? 27.525 8.392 -13.339 1.00 94.94 151 ARG A C 1
ATOM 1203 O O . ARG A 1 151 ? 28.662 8.155 -12.938 1.00 94.94 151 ARG A O 1
ATOM 1210 N N . THR A 1 152 ? 26.517 8.780 -12.564 1.00 94.00 152 THR A N 1
ATOM 1211 C CA . THR A 1 152 ? 26.623 8.996 -11.116 1.00 94.00 152 THR A CA 1
ATOM 1212 C C . THR A 1 152 ? 26.800 7.679 -10.367 1.00 94.00 152 THR A C 1
ATOM 1214 O O . THR A 1 152 ? 27.712 7.562 -9.559 1.00 94.00 152 THR A O 1
ATOM 1217 N N . VAL A 1 153 ? 26.002 6.656 -10.688 1.00 93.88 153 VAL A N 1
ATOM 1218 C CA . VAL A 1 153 ? 25.963 5.418 -9.887 1.00 93.88 153 VAL A CA 1
ATOM 1219 C C . VAL A 1 153 ? 26.916 4.317 -10.367 1.00 93.88 153 VAL A C 1
ATOM 1221 O O . VAL A 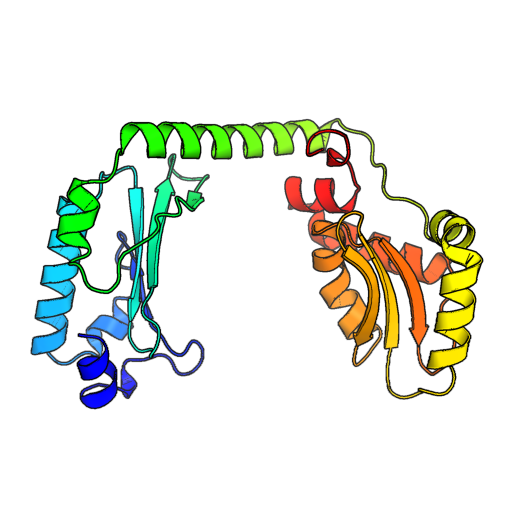1 153 ? 27.113 3.325 -9.678 1.00 93.88 153 VAL A O 1
ATOM 1224 N N . ARG A 1 154 ? 27.568 4.450 -11.534 1.00 87.81 154 ARG A N 1
ATOM 1225 C CA . ARG A 1 154 ? 28.461 3.394 -12.076 1.00 87.81 154 ARG A CA 1
ATOM 1226 C C . ARG A 1 154 ? 29.648 3.02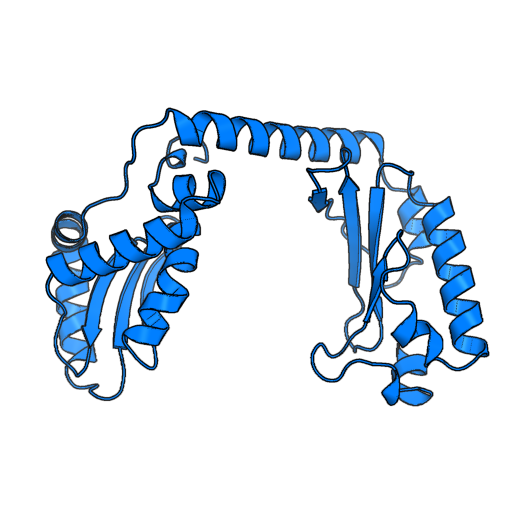2 -11.174 1.00 87.81 154 ARG A C 1
ATOM 1228 O O . ARG A 1 154 ? 30.276 1.985 -11.392 1.00 87.81 154 ARG A O 1
ATOM 1235 N N . THR A 1 155 ? 30.025 3.891 -10.239 1.00 86.69 155 THR A N 1
ATOM 1236 C CA . THR A 1 155 ? 31.114 3.645 -9.280 1.00 86.69 155 THR A CA 1
ATOM 1237 C C . THR A 1 155 ? 30.654 2.847 -8.062 1.00 86.69 155 THR A C 1
ATOM 1239 O O . THR A 1 155 ? 31.490 2.243 -7.395 1.00 86.69 155 THR A O 1
ATOM 1242 N N . GLU A 1 156 ? 29.348 2.792 -7.805 1.00 84.06 156 GLU A N 1
ATOM 1243 C CA . GLU A 1 156 ? 28.729 2.052 -6.707 1.00 84.06 156 GLU A CA 1
ATOM 1244 C C . GLU A 1 156 ? 28.497 0.600 -7.169 1.00 84.06 156 GLU A C 1
ATOM 1246 O O . GLU A 1 156 ? 27.730 0.315 -8.090 1.00 84.06 156 GLU A O 1
ATOM 1251 N N . ARG A 1 157 ? 29.276 -0.339 -6.610 1.00 81.00 157 ARG A N 1
ATOM 1252 C CA . ARG A 1 157 ? 29.320 -1.743 -7.075 1.00 81.00 157 ARG A CA 1
ATOM 1253 C C . ARG A 1 157 ? 28.623 -2.740 -6.156 1.00 81.00 157 ARG A C 1
ATOM 1255 O O . ARG A 1 157 ? 28.468 -3.884 -6.565 1.00 81.00 157 ARG A O 1
ATOM 1262 N N . SER A 1 158 ? 28.263 -2.339 -4.943 1.00 81.38 158 SER A N 1
ATOM 1263 C CA . SER A 1 158 ? 27.656 -3.209 -3.930 1.00 81.38 158 SER A CA 1
ATOM 1264 C C . SER A 1 158 ? 26.131 -3.254 -3.996 1.00 81.38 158 SER A C 1
ATOM 1266 O O . SER A 1 158 ? 25.536 -4.102 -3.344 1.00 81.38 158 SER A O 1
ATOM 1268 N N . GLU A 1 159 ? 25.508 -2.360 -4.764 1.00 91.50 159 GLU A N 1
ATOM 1269 C CA . GLU A 1 159 ? 24.061 -2.153 -4.767 1.00 91.50 159 GLU A CA 1
ATOM 1270 C C . GLU A 1 159 ? 23.487 -2.174 -6.189 1.00 91.50 159 GLU A C 1
ATOM 1272 O O . GLU A 1 159 ? 24.202 -2.130 -7.202 1.00 91.50 159 GLU A O 1
ATOM 1277 N N . VAL A 1 160 ? 22.161 -2.269 -6.254 1.00 96.81 160 VAL A N 1
ATOM 1278 C CA . VAL A 1 160 ? 21.376 -2.058 -7.464 1.00 96.81 160 VAL A CA 1
ATOM 1279 C C . VAL A 1 160 ? 20.710 -0.698 -7.380 1.00 96.81 160 VAL A C 1
ATOM 1281 O O . VAL A 1 160 ? 19.955 -0.426 -6.455 1.00 96.81 160 VAL A O 1
ATOM 1284 N N . HIS A 1 161 ? 20.959 0.140 -8.377 1.00 97.69 161 HIS A N 1
ATOM 1285 C CA . HIS A 1 161 ? 20.354 1.459 -8.492 1.00 97.69 161 HIS A CA 1
ATOM 1286 C C . HIS A 1 161 ? 19.284 1.421 -9.572 1.00 97.69 161 HIS A C 1
ATOM 1288 O O . HIS A 1 161 ? 19.546 0.972 -10.692 1.00 97.69 161 HIS A O 1
ATOM 1294 N N . VAL A 1 162 ? 18.103 1.936 -9.265 1.00 98.06 162 VAL A N 1
ATOM 1295 C CA . VAL A 1 162 ? 16.965 1.965 -10.182 1.00 98.06 162 VAL A CA 1
ATOM 1296 C C . VAL A 1 162 ? 16.533 3.407 -10.392 1.00 98.06 162 VAL A C 1
ATOM 1298 O O . VAL A 1 162 ? 16.318 4.137 -9.431 1.00 98.06 162 VAL A O 1
ATOM 1301 N N . LEU A 1 163 ? 16.411 3.809 -11.654 1.00 98.31 163 LEU A N 1
ATOM 1302 C CA . LEU A 1 163 ? 15.752 5.047 -12.050 1.00 98.31 163 LEU A CA 1
ATOM 1303 C C . LEU A 1 163 ? 14.337 4.704 -12.506 1.00 98.31 163 LEU A C 1
ATOM 1305 O O . LEU A 1 163 ? 14.157 3.931 -13.457 1.00 98.31 163 LEU A O 1
ATOM 1309 N N . ARG A 1 164 ? 13.354 5.296 -11.839 1.00 97.06 164 ARG A N 1
ATOM 1310 C CA . ARG A 1 164 ? 11.928 5.121 -12.109 1.00 97.06 164 ARG A CA 1
ATOM 1311 C C . ARG A 1 164 ? 11.236 6.471 -12.251 1.00 97.06 164 ARG A C 1
ATOM 1313 O O . ARG A 1 164 ? 11.784 7.493 -11.843 1.00 97.06 164 ARG A O 1
ATOM 1320 N N . TRP A 1 165 ? 10.046 6.462 -12.829 1.00 96.19 165 TRP A N 1
ATOM 1321 C CA . TRP A 1 165 ? 9.227 7.654 -13.002 1.00 96.19 165 TRP A CA 1
ATOM 1322 C C . TRP A 1 165 ? 7.761 7.368 -12.694 1.00 96.19 165 TRP A C 1
ATOM 1324 O O . TRP A 1 165 ? 7.292 6.266 -12.974 1.00 96.19 165 TRP A O 1
ATOM 1334 N N . ARG A 1 166 ? 7.066 8.356 -12.132 1.00 93.31 166 ARG A N 1
ATOM 1335 C CA . ARG A 1 166 ? 5.610 8.382 -11.947 1.00 93.31 166 ARG A CA 1
ATOM 1336 C C . ARG A 1 166 ? 5.105 9.791 -12.266 1.00 93.31 166 ARG A C 1
ATOM 1338 O O . ARG A 1 166 ? 5.839 10.747 -12.026 1.00 93.31 166 ARG A O 1
ATOM 1345 N N . ASP A 1 167 ? 3.895 9.928 -12.800 1.00 88.25 167 ASP A N 1
ATOM 1346 C CA . ASP A 1 167 ? 3.354 11.216 -13.275 1.00 88.25 167 ASP A CA 1
ATOM 1347 C C . ASP A 1 167 ? 3.341 12.326 -12.205 1.00 88.25 167 ASP A C 1
ATOM 1349 O O . ASP A 1 167 ? 3.710 13.467 -12.476 1.00 88.25 167 ASP A O 1
ATOM 1353 N N . ASP A 1 168 ? 2.941 11.993 -10.980 1.00 89.25 168 ASP A N 1
ATOM 1354 C CA . ASP A 1 168 ? 2.778 12.911 -9.843 1.00 89.25 168 ASP A CA 1
ATOM 1355 C C . ASP A 1 168 ? 4.069 13.147 -9.035 1.00 89.25 168 ASP A C 1
ATOM 1357 O O . ASP A 1 168 ? 4.215 14.192 -8.404 1.00 89.25 168 ASP A O 1
ATOM 1361 N N . GLU A 1 169 ? 5.017 12.206 -9.055 1.00 91.12 169 GLU A N 1
ATOM 1362 C CA . GLU A 1 169 ? 6.293 12.314 -8.326 1.00 91.12 169 GLU A CA 1
ATOM 1363 C C . GLU A 1 169 ? 7.493 12.680 -9.209 1.00 91.12 169 GLU A C 1
ATOM 1365 O O . GLU A 1 169 ? 8.532 13.125 -8.717 1.00 91.12 169 GLU A O 1
ATOM 1370 N N . GLY A 1 170 ? 7.380 12.496 -10.521 1.00 94.62 170 GLY A N 1
ATOM 1371 C CA . GLY A 1 170 ? 8.483 12.656 -11.454 1.00 94.62 170 GLY A CA 1
ATOM 1372 C C . GLY A 1 170 ? 9.536 11.550 -11.333 1.00 94.62 170 GLY A C 1
ATOM 1373 O O . GLY A 1 170 ? 9.233 10.380 -11.102 1.00 94.62 170 GLY A O 1
ATOM 1374 N N . LEU A 1 171 ? 10.798 11.911 -11.586 1.00 96.56 171 LEU A N 1
ATOM 1375 C CA . LEU A 1 171 ? 11.927 10.977 -11.612 1.00 96.56 171 LEU A CA 1
ATOM 1376 C C . LEU A 1 171 ? 12.465 10.708 -10.209 1.00 96.56 171 LEU A C 1
ATOM 1378 O O . LEU A 1 171 ? 12.894 11.628 -9.515 1.00 96.56 171 LEU A O 1
ATOM 1382 N N . VAL A 1 172 ? 12.555 9.429 -9.851 1.00 96.69 172 VAL A N 1
ATOM 1383 C CA . VAL A 1 172 ? 13.064 8.974 -8.556 1.00 96.69 172 VAL A CA 1
ATOM 1384 C C . VAL A 1 172 ? 14.184 7.959 -8.770 1.00 96.69 172 VAL A C 1
ATOM 1386 O O . VAL A 1 172 ? 14.066 7.036 -9.580 1.00 96.69 172 VAL A O 1
ATOM 1389 N N . ALA A 1 173 ? 15.285 8.136 -8.040 1.00 96.19 173 ALA A N 1
ATOM 1390 C CA . ALA A 1 173 ? 16.378 7.175 -7.964 1.00 96.19 173 ALA A CA 1
ATOM 1391 C C . ALA A 1 173 ? 16.307 6.422 -6.631 1.00 96.19 173 ALA A C 1
ATOM 1393 O O . ALA A 1 173 ? 16.250 7.045 -5.573 1.00 96.19 173 ALA A O 1
ATOM 1394 N N . GLU A 1 174 ? 16.351 5.096 -6.680 1.00 95.88 174 GLU A N 1
ATOM 1395 C CA . GLU A 1 174 ? 16.246 4.233 -5.501 1.00 95.88 174 GLU A CA 1
ATOM 1396 C C . GLU A 1 174 ? 17.331 3.151 -5.500 1.00 95.88 174 GLU A C 1
ATOM 1398 O O . GLU A 1 174 ? 17.896 2.807 -6.546 1.00 95.88 174 GLU A O 1
ATOM 1403 N N . ARG A 1 175 ? 17.651 2.643 -4.307 1.00 96.00 175 ARG A N 1
ATOM 1404 C CA . ARG A 1 175 ? 18.691 1.641 -4.060 1.00 96.00 175 ARG A CA 1
ATOM 1405 C C . ARG A 1 175 ? 18.076 0.353 -3.534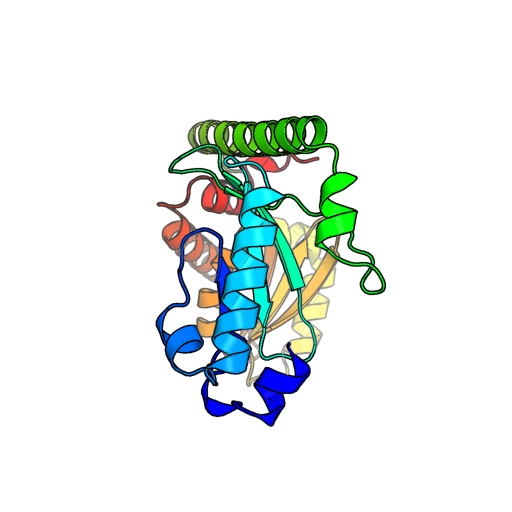 1.00 96.00 175 ARG A C 1
ATOM 1407 O O . ARG A 1 175 ? 17.245 0.383 -2.636 1.00 96.00 175 ARG A O 1
ATOM 1414 N N . PHE A 1 176 ? 18.570 -0.768 -4.042 1.00 96.38 176 PHE A N 1
ATOM 1415 C CA . PHE A 1 176 ? 18.219 -2.110 -3.600 1.00 96.38 176 PHE A CA 1
ATOM 1416 C C . PHE A 1 176 ? 19.489 -2.898 -3.295 1.00 96.38 176 PHE A C 1
ATOM 1418 O O . PHE A 1 176 ? 20.496 -2.781 -3.999 1.00 96.38 176 PHE A O 1
ATOM 1425 N N . ALA A 1 177 ? 19.426 -3.766 -2.286 1.00 94.88 177 ALA A N 1
ATOM 1426 C CA . ALA A 1 177 ? 20.559 -4.605 -1.899 1.00 94.88 177 ALA A CA 1
ATOM 1427 C C . ALA A 1 177 ? 20.992 -5.573 -3.016 1.00 94.88 177 ALA A C 1
ATOM 1429 O O . ALA A 1 177 ? 22.158 -5.950 -3.111 1.00 94.88 177 ALA A O 1
ATOM 1430 N N . SER A 1 178 ? 20.059 -6.006 -3.871 1.00 95.50 178 SER A N 1
ATOM 1431 C CA . SER A 1 178 ? 20.345 -6.936 -4.962 1.00 95.50 178 SER A CA 1
ATOM 1432 C C . SER A 1 178 ? 19.306 -6.855 -6.081 1.00 95.50 178 SER A C 1
ATOM 1434 O O . SER A 1 178 ? 18.216 -6.315 -5.904 1.00 95.50 178 SER A O 1
ATOM 1436 N N . VAL A 1 179 ? 19.616 -7.461 -7.236 1.00 95.38 179 VAL A N 1
ATOM 1437 C CA . VAL A 1 179 ? 18.649 -7.586 -8.347 1.00 95.38 179 VAL A CA 1
ATOM 1438 C C . VAL A 1 179 ? 17.456 -8.443 -7.932 1.00 95.38 179 VAL A C 1
ATOM 1440 O O . VAL A 1 179 ? 16.369 -8.245 -8.456 1.00 95.38 179 VAL A O 1
ATOM 1443 N N . ARG A 1 180 ? 17.662 -9.388 -7.007 1.00 95.75 180 ARG A N 1
ATOM 1444 C CA . ARG A 1 180 ? 16.589 -10.219 -6.466 1.00 95.75 180 ARG A CA 1
ATOM 1445 C C . ARG A 1 180 ? 15.630 -9.375 -5.634 1.00 95.75 180 ARG A C 1
ATOM 1447 O O . ARG A 1 180 ? 14.467 -9.335 -5.973 1.00 95.75 180 ARG A O 1
ATOM 1454 N N . THR A 1 181 ? 16.142 -8.621 -4.662 1.00 96.19 181 THR A N 1
ATOM 1455 C CA . THR A 1 181 ? 15.327 -7.709 -3.841 1.00 96.19 181 THR A CA 1
ATOM 1456 C C . THR A 1 181 ? 14.554 -6.717 -4.708 1.00 96.19 181 THR A C 1
ATOM 1458 O O . THR A 1 181 ? 13.371 -6.518 -4.500 1.00 96.19 181 THR A O 1
ATOM 1461 N N . PHE A 1 182 ? 15.190 -6.148 -5.737 1.00 97.31 182 PHE A N 1
ATOM 1462 C CA . PHE A 1 182 ? 14.477 -5.304 -6.699 1.00 97.31 182 PHE A CA 1
ATOM 1463 C C . PHE A 1 182 ? 13.379 -6.061 -7.464 1.00 97.31 182 PHE A C 1
ATOM 1465 O O . PHE A 1 182 ? 12.321 -5.502 -7.717 1.00 97.31 182 PHE A O 1
ATOM 1472 N N . ALA A 1 183 ? 13.632 -7.306 -7.877 1.00 96.69 183 ALA A N 1
ATOM 1473 C CA . ALA A 1 183 ? 12.642 -8.112 -8.584 1.00 96.69 183 ALA A CA 1
ATOM 1474 C C . ALA A 1 183 ? 11.445 -8.467 -7.692 1.00 96.69 183 ALA A C 1
ATOM 1476 O O . ALA A 1 183 ? 10.331 -8.441 -8.198 1.00 96.69 183 ALA A O 1
ATOM 1477 N N . ASP A 1 184 ? 11.689 -8.745 -6.409 1.00 96.25 184 ASP A N 1
ATOM 1478 C CA . ASP A 1 184 ? 10.660 -9.068 -5.416 1.00 96.25 184 ASP A CA 1
ATOM 1479 C C . ASP A 1 184 ? 9.752 -7.844 -5.135 1.00 96.25 184 ASP A C 1
ATOM 1481 O O . ASP A 1 184 ? 8.553 -7.998 -4.956 1.00 96.25 184 ASP A O 1
ATOM 1485 N N . GLU A 1 185 ? 10.297 -6.621 -5.180 1.00 97.19 185 GLU A N 1
ATOM 1486 C CA . GLU A 1 185 ? 9.550 -5.355 -4.994 1.00 97.19 185 GLU A CA 1
ATOM 1487 C C . GLU A 1 185 ? 8.867 -4.853 -6.283 1.00 97.19 185 GLU A C 1
ATOM 1489 O O . GLU A 1 185 ? 7.977 -4.002 -6.263 1.00 97.19 185 GLU A O 1
ATOM 1494 N N . LEU A 1 186 ? 9.299 -5.340 -7.450 1.00 97.25 186 LEU A N 1
ATOM 1495 C CA . LEU A 1 186 ? 8.849 -4.833 -8.747 1.00 97.25 186 LEU A CA 1
ATOM 1496 C C . LEU A 1 186 ? 7.328 -4.943 -8.986 1.00 97.25 186 LEU A C 1
ATOM 1498 O O . LEU A 1 186 ? 6.797 -4.002 -9.586 1.00 97.25 186 LEU A O 1
ATOM 1502 N N . PRO A 1 187 ? 6.616 -6.013 -8.566 1.00 97.06 187 PRO A N 1
ATOM 1503 C CA . PRO A 1 187 ? 5.159 -6.068 -8.666 1.00 97.06 187 PRO A CA 1
ATOM 1504 C C . PRO A 1 187 ? 4.504 -4.848 -8.017 1.00 97.06 187 PRO A C 1
ATOM 1506 O O . PRO A 1 187 ? 3.771 -4.123 -8.694 1.00 97.06 187 PRO A O 1
ATOM 1509 N N . ASP A 1 188 ? 4.855 -4.546 -6.767 1.00 95.75 188 ASP A N 1
ATOM 1510 C CA . ASP A 1 188 ? 4.284 -3.432 -6.011 1.00 95.75 188 ASP A CA 1
ATOM 1511 C C . ASP A 1 188 ? 4.575 -2.096 -6.692 1.00 95.75 188 ASP A C 1
ATOM 1513 O O . ASP A 1 188 ? 3.648 -1.325 -6.960 1.00 95.75 188 ASP A O 1
ATOM 1517 N N . LEU A 1 189 ? 5.828 -1.868 -7.104 1.00 96.06 189 LEU A N 1
ATOM 1518 C CA . LEU A 1 189 ? 6.213 -0.664 -7.848 1.00 96.06 189 LEU A CA 1
ATOM 1519 C C . LEU A 1 189 ? 5.376 -0.459 -9.113 1.00 96.06 189 LEU A C 1
ATOM 1521 O O . LEU A 1 189 ? 4.981 0.666 -9.424 1.00 96.06 189 LEU A O 1
ATOM 1525 N N . MET A 1 190 ? 5.095 -1.535 -9.848 1.00 95.62 190 MET A N 1
ATOM 1526 C CA . MET A 1 190 ? 4.283 -1.464 -11.059 1.00 95.62 190 MET A CA 1
ATOM 1527 C C . MET A 1 190 ? 2.802 -1.219 -10.743 1.00 95.62 190 MET A C 1
ATOM 1529 O O . MET A 1 190 ? 2.157 -0.465 -11.473 1.00 95.62 190 MET A O 1
ATOM 1533 N N . THR A 1 191 ? 2.250 -1.783 -9.661 1.00 94.44 191 THR A N 1
ATOM 1534 C CA . THR A 1 191 ? 0.845 -1.536 -9.267 1.00 94.44 191 THR A CA 1
ATOM 1535 C C . THR A 1 191 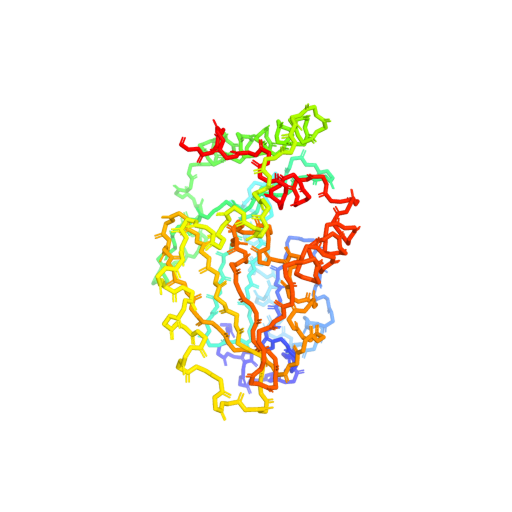? 0.580 -0.084 -8.873 1.00 94.44 191 THR A C 1
ATOM 1537 O O . THR A 1 191 ? -0.522 0.417 -9.105 1.00 94.44 191 THR A O 1
ATOM 1540 N N . VAL A 1 192 ? 1.591 0.616 -8.352 1.00 91.81 192 VAL A N 1
ATOM 1541 C CA . VAL A 1 192 ? 1.553 2.066 -8.101 1.00 91.81 192 VAL A CA 1
ATOM 1542 C C . VAL A 1 192 ? 2.094 2.881 -9.281 1.00 91.81 192 VAL A C 1
ATOM 1544 O O . VAL A 1 192 ? 2.423 4.048 -9.127 1.00 91.81 192 VAL A O 1
ATOM 1547 N N . GLN A 1 193 ? 2.177 2.285 -10.473 1.00 91.06 193 GLN A N 1
ATOM 1548 C CA . GLN A 1 193 ? 2.515 2.943 -11.740 1.00 91.06 193 GLN A CA 1
ATOM 1549 C C . GLN A 1 193 ? 3.920 3.559 -11.827 1.00 91.06 193 GLN A C 1
ATOM 1551 O O . GLN A 1 193 ? 4.155 4.415 -12.678 1.00 91.06 193 GLN A O 1
ATOM 1556 N N . TYR A 1 194 ? 4.896 3.091 -11.044 1.00 95.06 194 TYR A N 1
ATOM 1557 C CA . TYR A 1 194 ? 6.285 3.444 -11.327 1.00 95.06 194 TYR A CA 1
ATOM 1558 C C . TYR A 1 194 ? 6.785 2.744 -12.589 1.00 95.06 194 TYR A C 1
ATOM 1560 O O . TYR A 1 194 ? 6.873 1.517 -12.681 1.00 95.06 194 TYR A O 1
ATOM 1568 N N . TRP A 1 195 ? 7.207 3.540 -13.563 1.00 94.75 195 TRP A N 1
ATOM 1569 C CA . TRP A 1 195 ? 7.794 3.057 -14.800 1.00 94.75 195 TRP A CA 1
ATOM 1570 C C . TRP A 1 195 ? 9.308 2.968 -14.665 1.00 94.75 195 TRP A C 1
ATOM 1572 O O . TRP A 1 195 ? 10.006 3.967 -14.498 1.00 94.75 195 TRP A O 1
ATOM 1582 N N . ILE A 1 196 ? 9.838 1.748 -14.754 1.00 97.50 196 ILE A N 1
ATOM 1583 C CA . ILE A 1 196 ? 11.281 1.511 -14.649 1.00 97.50 196 ILE A CA 1
ATOM 1584 C C . ILE A 1 196 ? 11.976 1.934 -15.946 1.00 97.50 196 ILE A C 1
ATOM 1586 O O . ILE A 1 196 ? 11.743 1.329 -17.001 1.00 97.50 196 ILE A O 1
ATOM 1590 N N . ILE A 1 197 ? 12.854 2.935 -15.843 1.00 97.75 197 ILE A N 1
ATOM 1591 C CA . ILE A 1 197 ? 13.620 3.516 -16.954 1.00 97.75 197 ILE A CA 1
ATOM 1592 C C . ILE A 1 197 ? 14.973 2.815 -17.083 1.00 97.75 197 ILE A C 1
ATOM 1594 O O . ILE A 1 197 ? 15.362 2.370 -18.167 1.00 97.75 197 ILE A O 1
ATOM 1598 N N . ALA A 1 198 ? 15.716 2.710 -15.979 1.00 97.81 198 ALA A N 1
ATOM 1599 C CA . ALA A 1 198 ? 17.050 2.124 -15.978 1.00 97.81 198 ALA A CA 1
ATOM 1600 C C . ALA A 1 198 ? 17.361 1.403 -14.672 1.00 97.81 198 ALA A C 1
ATOM 1602 O O . ALA A 1 198 ? 16.930 1.808 -13.600 1.00 97.81 198 ALA A O 1
ATOM 1603 N N . VAL A 1 199 ? 18.167 0.350 -14.781 1.00 97.81 199 VAL A N 1
ATOM 1604 C CA . VAL A 1 199 ? 18.665 -0.424 -13.645 1.00 97.81 199 VAL A CA 1
ATOM 1605 C C . VAL A 1 199 ? 20.170 -0.568 -13.811 1.00 97.81 199 VAL A C 1
ATOM 1607 O O . VAL A 1 199 ? 20.624 -1.017 -14.863 1.00 97.81 199 VAL A O 1
ATOM 1610 N N . VAL A 1 200 ? 20.950 -0.194 -12.803 1.00 97.56 200 VAL A N 1
ATOM 1611 C CA . VAL A 1 200 ? 22.405 -0.372 -12.757 1.00 97.56 200 VAL A CA 1
ATOM 1612 C C . VAL A 1 200 ? 22.725 -1.351 -11.642 1.00 97.56 200 VAL A C 1
ATOM 1614 O O . VAL A 1 200 ? 22.429 -1.083 -10.487 1.00 97.56 200 VAL A O 1
ATOM 1617 N N . ALA A 1 201 ? 23.339 -2.478 -11.986 1.00 95.62 201 ALA A N 1
ATOM 1618 C CA . ALA A 1 201 ? 23.757 -3.496 -11.030 1.00 95.62 201 ALA A CA 1
ATOM 1619 C C . ALA A 1 201 ? 25.265 -3.714 -11.149 1.00 95.62 201 ALA A C 1
ATOM 1621 O O . ALA A 1 201 ? 25.786 -3.867 -12.260 1.00 95.62 201 ALA A O 1
ATOM 1622 N N . ASN A 1 202 ? 25.973 -3.739 -10.018 1.00 89.88 202 ASN A N 1
ATOM 1623 C CA . ASN A 1 202 ? 27.431 -3.902 -9.979 1.00 89.88 202 ASN A CA 1
ATOM 1624 C C . ASN A 1 202 ? 28.160 -2.881 -10.882 1.00 89.88 202 ASN A C 1
ATOM 1626 O O . ASN A 1 202 ? 29.080 -3.229 -11.631 1.00 89.88 202 ASN A O 1
ATOM 1630 N N . GLY A 1 203 ? 27.695 -1.626 -10.873 1.00 90.06 203 GLY A N 1
ATOM 1631 C CA . GLY A 1 203 ? 28.224 -0.536 -11.697 1.00 90.06 203 GLY A CA 1
ATOM 1632 C C . GLY A 1 203 ? 27.947 -0.640 -13.206 1.00 90.06 203 GLY A C 1
ATOM 1633 O O . GLY A 1 203 ? 28.509 0.138 -13.981 1.00 90.06 203 GLY A O 1
ATOM 1634 N N . LYS A 1 204 ? 27.112 -1.588 -13.659 1.00 93.62 204 LYS A N 1
ATOM 1635 C CA . LYS A 1 204 ? 26.777 -1.782 -15.080 1.00 93.62 204 LYS A CA 1
ATOM 1636 C C . LYS A 1 204 ? 25.272 -1.648 -15.336 1.00 93.62 204 LYS A C 1
ATOM 1638 O O . LYS A 1 204 ? 24.490 -2.292 -14.636 1.00 93.62 204 LYS A O 1
ATOM 1643 N N . PRO A 1 205 ? 24.845 -0.867 -16.346 1.00 96.00 205 PRO A N 1
ATOM 1644 C CA . PRO A 1 205 ? 23.439 -0.808 -16.724 1.00 96.00 205 PRO A CA 1
ATOM 1645 C C . PRO A 1 205 ? 22.974 -2.169 -17.251 1.00 96.00 205 PRO A C 1
ATOM 1647 O O . PRO A 1 205 ? 23.662 -2.808 -18.053 1.00 96.00 205 PRO A O 1
ATOM 1650 N N . LEU A 1 206 ? 21.803 -2.615 -16.803 1.00 97.19 206 LEU A N 1
ATOM 1651 C CA . LEU A 1 206 ? 21.163 -3.807 -17.334 1.00 97.19 206 LEU A CA 1
ATOM 1652 C C . LEU A 1 206 ? 20.651 -3.543 -18.759 1.00 97.19 206 LEU A C 1
ATOM 1654 O O . LEU A 1 206 ? 20.181 -2.443 -19.057 1.00 97.19 206 LEU A O 1
ATOM 1658 N N . PRO A 1 207 ? 20.699 -4.548 -19.651 1.00 97.44 207 PRO A N 1
ATOM 1659 C CA . PRO A 1 207 ? 20.092 -4.434 -20.971 1.00 97.44 207 PRO A CA 1
ATOM 1660 C C . PRO A 1 207 ? 18.578 -4.205 -20.881 1.00 97.44 207 PRO A C 1
ATOM 1662 O O . PRO A 1 207 ? 17.918 -4.833 -20.056 1.00 97.44 207 PRO A O 1
ATOM 1665 N N . VAL A 1 208 ? 18.025 -3.404 -21.801 1.00 97.38 208 VAL A N 1
ATOM 1666 C CA . VAL A 1 208 ? 16.574 -3.148 -21.960 1.00 97.38 208 VAL A CA 1
ATOM 1667 C C . VAL A 1 208 ? 15.760 -4.438 -21.861 1.00 97.38 208 VAL A C 1
ATOM 1669 O O . VAL A 1 208 ? 14.885 -4.556 -21.012 1.00 97.38 208 VAL A O 1
ATOM 1672 N N . ARG A 1 209 ? 16.135 -5.453 -22.650 1.00 97.38 209 ARG A N 1
ATOM 1673 C CA . ARG A 1 209 ? 15.468 -6.760 -22.665 1.00 97.38 209 ARG A CA 1
ATOM 1674 C C . ARG A 1 209 ? 15.407 -7.414 -21.281 1.00 97.38 209 ARG A C 1
ATOM 1676 O O . ARG A 1 209 ? 14.395 -8.005 -20.940 1.00 97.38 209 ARG A O 1
ATOM 1683 N N . LYS A 1 210 ? 16.466 -7.294 -20.477 1.00 97.62 210 LYS A N 1
ATOM 1684 C CA . LYS A 1 210 ? 16.511 -7.883 -19.133 1.00 97.62 210 LYS A CA 1
ATOM 1685 C C . LYS A 1 210 ? 15.579 -7.153 -18.161 1.00 97.62 210 LYS A C 1
ATOM 1687 O O . LYS A 1 210 ? 15.021 -7.786 -17.272 1.00 97.62 210 LYS A O 1
ATOM 1692 N N . ILE A 1 211 ? 15.412 -5.840 -18.328 1.00 97.88 211 ILE A N 1
ATOM 1693 C CA . ILE A 1 211 ? 14.448 -5.045 -17.556 1.00 97.88 211 ILE A CA 1
ATOM 1694 C C . ILE A 1 211 ? 13.020 -5.438 -17.958 1.00 97.88 211 ILE A C 1
ATOM 1696 O O . ILE A 1 211 ? 12.198 -5.698 -17.086 1.00 97.88 211 ILE A O 1
ATOM 1700 N N . ASP A 1 212 ? 12.737 -5.580 -19.254 1.00 97.69 212 ASP A N 1
ATOM 1701 C CA . ASP A 1 212 ? 11.418 -6.026 -19.729 1.00 97.69 212 ASP A CA 1
ATOM 1702 C C . ASP A 1 212 ? 11.100 -7.478 -19.301 1.00 97.69 212 ASP A C 1
ATOM 1704 O O . ASP A 1 212 ? 9.964 -7.790 -18.946 1.00 97.69 212 ASP A O 1
ATOM 1708 N N . GLU A 1 213 ? 12.098 -8.366 -19.240 1.00 97.69 213 GLU A N 1
ATOM 1709 C CA . GLU A 1 213 ? 11.962 -9.728 -18.690 1.00 97.69 213 GLU A CA 1
ATOM 1710 C C . GLU A 1 213 ? 11.698 -9.741 -17.172 1.00 97.69 213 GLU A C 1
ATOM 1712 O O . GLU A 1 213 ? 11.044 -10.655 -16.667 1.00 97.69 213 GLU A O 1
ATOM 1717 N N . LEU A 1 214 ? 12.210 -8.760 -16.420 1.00 97.50 214 LEU A N 1
ATOM 1718 C CA . LEU A 1 214 ? 11.863 -8.569 -15.005 1.00 97.50 214 LEU A CA 1
ATOM 1719 C C . LEU A 1 214 ? 10.410 -8.099 -14.870 1.00 97.50 214 LEU A C 1
ATOM 1721 O O . LEU A 1 214 ? 9.648 -8.736 -14.151 1.00 97.50 214 LEU A O 1
ATOM 1725 N N . LYS A 1 215 ? 10.004 -7.075 -15.633 1.00 97.12 215 LYS A N 1
ATOM 1726 C CA . LYS A 1 215 ? 8.615 -6.579 -15.667 1.00 97.12 215 LYS A CA 1
ATOM 1727 C C . LYS A 1 215 ? 7.624 -7.688 -16.019 1.00 97.12 215 LYS A C 1
ATOM 1729 O O . LYS A 1 215 ? 6.607 -7.845 -15.361 1.00 97.12 215 LYS A O 1
ATOM 1734 N N . THR A 1 216 ? 7.947 -8.505 -17.021 1.00 96.69 216 THR A N 1
ATOM 1735 C CA . THR A 1 216 ? 7.096 -9.633 -17.437 1.00 96.69 216 THR A CA 1
ATOM 1736 C C . THR A 1 216 ? 6.929 -10.665 -16.322 1.00 96.69 216 THR A C 1
ATOM 1738 O O . THR A 1 216 ? 5.854 -11.233 -16.181 1.00 96.69 216 THR A O 1
ATOM 1741 N N . ARG A 1 217 ? 7.974 -10.927 -15.527 1.00 96.88 217 ARG A N 1
ATOM 1742 C CA . ARG A 1 217 ? 7.871 -11.832 -14.373 1.00 96.88 217 ARG A CA 1
ATOM 1743 C C . ARG A 1 217 ? 7.021 -11.236 -13.258 1.00 96.88 217 ARG A C 1
ATOM 1745 O O . ARG A 1 217 ? 6.134 -11.928 -12.787 1.00 96.88 217 ARG A O 1
ATOM 1752 N N . ALA A 1 218 ? 7.220 -9.960 -12.937 1.00 96.75 218 ALA A N 1
ATOM 1753 C CA . ALA A 1 218 ? 6.392 -9.260 -11.960 1.00 96.75 218 ALA A CA 1
ATOM 1754 C C . ALA A 1 218 ? 4.903 -9.268 -12.350 1.00 96.75 218 ALA A C 1
ATOM 1756 O O . ALA A 1 218 ? 4.042 -9.497 -11.513 1.00 96.75 218 ALA A O 1
ATOM 1757 N N . LEU A 1 219 ? 4.588 -9.105 -13.641 1.00 96.69 219 LEU A N 1
ATOM 1758 C CA . LEU A 1 219 ? 3.210 -9.201 -14.132 1.00 96.69 219 LEU A CA 1
ATOM 1759 C C . LEU A 1 219 ? 2.591 -10.588 -13.915 1.00 96.69 219 LEU A C 1
ATOM 1761 O O . LEU A 1 219 ? 1.416 -10.660 -13.574 1.00 96.69 219 LEU A O 1
ATOM 1765 N N . LYS A 1 220 ? 3.373 -11.668 -14.060 1.00 96.69 220 LYS A N 1
ATOM 1766 C CA . LYS A 1 220 ? 2.892 -13.038 -13.809 1.00 96.69 220 LYS A CA 1
ATOM 1767 C C . LYS A 1 220 ? 2.479 -13.257 -12.360 1.00 96.69 220 LYS A C 1
ATOM 1769 O O . LYS A 1 220 ? 1.506 -13.952 -12.109 1.00 96.69 220 LYS A O 1
ATOM 1774 N N . GLU A 1 221 ? 3.197 -12.655 -11.417 1.00 95.62 221 GLU A N 1
ATOM 1775 C CA . GLU A 1 221 ? 2.873 -12.744 -9.985 1.00 95.62 221 GLU A CA 1
ATOM 1776 C C . GLU A 1 221 ? 1.548 -12.049 -9.642 1.00 95.62 221 GLU A C 1
ATOM 1778 O O . GLU A 1 221 ? 0.928 -12.357 -8.630 1.00 95.62 221 GLU A O 1
ATOM 1783 N N . LEU A 1 222 ? 1.084 -11.152 -10.515 1.00 95.50 222 LEU A N 1
ATOM 1784 C CA . LEU A 1 222 ? -0.161 -10.415 -10.351 1.00 95.50 222 LEU A CA 1
ATOM 1785 C C . LEU A 1 222 ? -1.336 -11.031 -11.129 1.00 95.50 222 LEU A C 1
ATOM 1787 O O . LEU A 1 222 ? -2.443 -10.522 -10.994 1.00 95.50 222 LEU A O 1
ATOM 1791 N N . GLU A 1 223 ? -1.145 -12.080 -11.941 1.00 92.69 223 GLU A N 1
ATOM 1792 C CA . GLU A 1 223 ? -2.170 -12.585 -12.882 1.00 92.69 223 GLU A CA 1
ATOM 1793 C C . GLU A 1 223 ? -3.509 -12.934 -12.207 1.00 92.69 223 GLU A C 1
ATOM 1795 O O . GLU A 1 223 ? -4.568 -12.612 -12.753 1.00 92.69 223 GLU A O 1
ATOM 1800 N N . ASP A 1 224 ? -3.467 -13.489 -10.993 1.00 91.50 224 ASP A N 1
ATOM 1801 C CA . ASP A 1 224 ? -4.652 -13.843 -10.196 1.00 91.50 224 ASP A CA 1
ATOM 1802 C C . ASP A 1 224 ? -5.273 -12.644 -9.446 1.00 91.50 224 ASP A C 1
ATOM 1804 O O . ASP A 1 224 ? -6.276 -12.783 -8.745 1.00 91.50 224 ASP A O 1
ATOM 1808 N N . MET A 1 225 ? -4.708 -11.442 -9.603 1.00 92.12 225 MET A N 1
ATOM 1809 C CA . MET A 1 225 ? -5.149 -10.186 -8.988 1.00 92.12 225 MET A CA 1
ATOM 1810 C C . MET A 1 225 ? -5.549 -9.168 -10.074 1.00 92.12 225 MET A C 1
ATOM 1812 O O . MET A 1 225 ? -4.767 -8.272 -10.408 1.00 92.12 225 MET A O 1
ATOM 1816 N N . PRO A 1 226 ? -6.779 -9.235 -10.627 1.00 90.88 226 PRO A N 1
ATOM 1817 C CA . PRO A 1 226 ? -7.153 -8.511 -11.847 1.00 90.88 226 PRO A CA 1
ATOM 1818 C C . PRO A 1 226 ? -6.924 -6.995 -11.792 1.00 90.88 226 PRO A C 1
ATOM 1820 O O . PRO A 1 226 ? -6.453 -6.396 -12.760 1.00 90.88 226 PRO A O 1
ATOM 1823 N N . ILE A 1 227 ? -7.224 -6.368 -10.650 1.00 90.75 227 ILE A N 1
ATOM 1824 C CA . ILE A 1 227 ? -7.052 -4.922 -10.465 1.00 90.75 227 ILE A CA 1
ATOM 182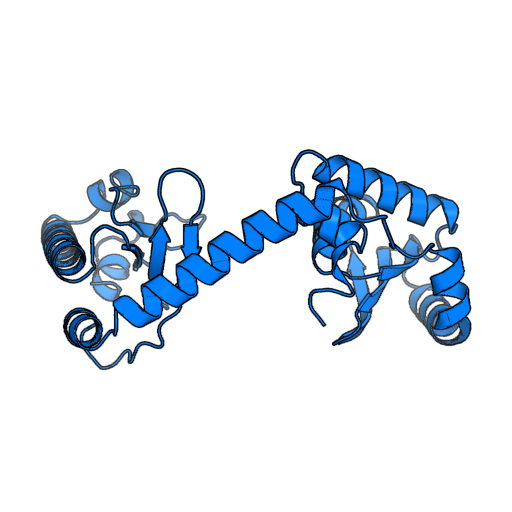5 C C . ILE A 1 227 ? -5.563 -4.567 -10.396 1.00 90.75 227 ILE A C 1
ATOM 1827 O O . ILE A 1 227 ? -5.119 -3.681 -11.124 1.00 90.75 227 ILE A O 1
ATOM 1831 N N . SER A 1 228 ? -4.778 -5.263 -9.573 1.00 93.00 228 SER A N 1
ATOM 1832 C CA . SER A 1 228 ? -3.333 -5.031 -9.441 1.00 93.00 228 SER A CA 1
ATOM 1833 C C . SER A 1 228 ? -2.606 -5.262 -10.766 1.00 93.00 228 SER A C 1
ATOM 1835 O O . SER A 1 228 ? -1.856 -4.398 -11.222 1.00 93.00 228 SER A O 1
ATOM 1837 N N . HIS A 1 229 ? -2.910 -6.362 -11.456 1.00 95.50 229 HIS A N 1
ATOM 1838 C CA . HIS A 1 229 ? -2.385 -6.647 -12.788 1.00 95.50 229 HIS A CA 1
ATOM 1839 C C . HIS A 1 229 ? -2.800 -5.585 -13.813 1.00 95.50 229 HIS A C 1
ATOM 1841 O O . HIS A 1 229 ? -1.972 -5.099 -14.581 1.00 95.50 229 HIS A O 1
ATOM 1847 N N . GLY A 1 230 ? -4.067 -5.158 -13.799 1.00 94.19 230 GLY A N 1
ATOM 1848 C CA . GLY A 1 230 ? -4.563 -4.082 -14.654 1.00 94.19 230 GLY A CA 1
ATOM 1849 C C . GLY A 1 230 ? -3.839 -2.751 -14.425 1.00 94.19 230 GLY A C 1
ATOM 1850 O O . GLY A 1 230 ? -3.471 -2.088 -15.398 1.00 94.19 230 GLY A O 1
ATOM 1851 N N . LYS A 1 231 ? -3.571 -2.387 -13.162 1.00 93.25 231 LYS A N 1
ATOM 1852 C CA . LYS A 1 231 ? -2.785 -1.198 -12.792 1.00 93.25 231 LYS A CA 1
ATOM 1853 C C . LYS A 1 231 ? -1.352 -1.301 -13.308 1.00 93.25 231 LYS A C 1
ATOM 1855 O O . LYS A 1 231 ? -0.901 -0.389 -13.999 1.00 93.25 231 LYS A O 1
ATOM 1860 N N . ALA A 1 232 ? -0.689 -2.430 -13.058 1.00 94.88 232 ALA A N 1
ATOM 1861 C CA . ALA A 1 232 ? 0.672 -2.705 -13.514 1.00 94.88 232 ALA A CA 1
ATOM 1862 C C . ALA A 1 232 ? 0.811 -2.704 -15.047 1.00 94.88 232 ALA A C 1
ATOM 1864 O O . ALA A 1 232 ? 1.848 -2.315 -15.581 1.00 94.88 232 ALA A O 1
ATOM 1865 N N . LEU A 1 233 ? -0.247 -3.084 -15.767 1.00 94.62 233 LEU A N 1
ATOM 1866 C CA . LEU A 1 233 ? -0.336 -3.003 -17.227 1.00 94.62 233 LEU A CA 1
ATOM 1867 C C . LEU A 1 233 ? -0.722 -1.614 -17.759 1.00 94.62 233 LEU A C 1
ATOM 1869 O O . LEU A 1 233 ? -0.825 -1.451 -18.975 1.00 94.62 233 LEU A O 1
ATOM 1873 N N . GLY A 1 234 ? -0.973 -0.633 -16.890 1.00 91.25 234 GLY A N 1
ATOM 1874 C CA . GLY A 1 234 ? -1.378 0.721 -17.273 1.00 91.25 234 GLY A CA 1
ATOM 1875 C C . GLY A 1 234 ? -2.830 0.855 -17.749 1.00 91.25 234 GLY A C 1
ATOM 1876 O O . GLY A 1 234 ? -3.223 1.936 -18.184 1.00 91.25 234 GLY A O 1
ATOM 1877 N N . LYS A 1 235 ? -3.664 -0.190 -17.628 1.00 92.19 235 LYS A N 1
ATOM 1878 C CA . LYS A 1 235 ? -5.017 -0.252 -18.224 1.00 92.19 235 LYS A CA 1
ATOM 1879 C C . LYS A 1 235 ? -5.974 0.856 -17.764 1.00 92.19 235 LYS A C 1
ATOM 1881 O O . LYS A 1 235 ? -6.974 1.111 -18.428 1.00 92.19 235 LYS A O 1
ATOM 1886 N N . PHE A 1 236 ? -5.682 1.504 -16.637 1.00 86.81 236 PHE A N 1
ATOM 1887 C CA . PHE A 1 236 ? -6.536 2.519 -16.013 1.00 86.81 236 PHE A CA 1
ATOM 1888 C C . PHE A 1 236 ? -6.039 3.963 -16.183 1.00 86.81 236 PHE A C 1
ATOM 1890 O O . PHE A 1 236 ? -6.687 4.878 -15.681 1.00 86.81 236 PHE A O 1
ATOM 1897 N N . ALA A 1 237 ? -4.922 4.194 -16.885 1.00 72.56 237 ALA A N 1
ATOM 1898 C CA . ALA A 1 237 ? -4.286 5.515 -16.981 1.00 72.56 237 ALA A CA 1
ATOM 1899 C C . ALA A 1 237 ? -5.190 6.618 -17.580 1.00 72.56 237 ALA A C 1
ATOM 1901 O O . ALA A 1 237 ? -5.000 7.787 -17.282 1.00 72.56 237 ALA A O 1
ATOM 1902 N N . GLY A 1 238 ? -6.195 6.260 -18.389 1.00 61.72 238 GLY A N 1
ATOM 1903 C CA . GLY A 1 238 ? -7.184 7.201 -18.942 1.00 61.72 238 GLY A CA 1
ATOM 1904 C C . GLY A 1 238 ? -8.524 7.257 -18.198 1.00 61.72 238 GLY A C 1
ATOM 1905 O O . GLY A 1 238 ? -9.458 7.874 -18.697 1.00 61.72 238 GLY A O 1
ATOM 1906 N N . ILE A 1 239 ? -8.653 6.555 -17.068 1.00 61.22 239 ILE A N 1
ATOM 1907 C CA . ILE A 1 239 ? -9.918 6.381 -16.328 1.00 61.22 239 ILE A CA 1
ATOM 1908 C C . ILE A 1 239 ? -9.816 6.968 -14.914 1.00 61.22 239 ILE A C 1
ATOM 1910 O O . ILE A 1 239 ? -10.819 7.416 -14.371 1.00 61.22 239 ILE A O 1
ATOM 1914 N N . MET A 1 240 ? -8.611 6.991 -14.335 1.00 53.53 240 MET A N 1
ATOM 1915 C CA . MET A 1 240 ? -8.328 7.572 -13.013 1.00 53.53 240 MET A CA 1
ATOM 1916 C C . MET A 1 240 ? -7.648 8.956 -13.080 1.00 53.53 240 MET A C 1
ATOM 1918 O O . MET A 1 240 ? -7.056 9.377 -12.089 1.00 53.53 240 MET A O 1
ATOM 1922 N N . GLY A 1 241 ? -7.691 9.619 -14.242 1.00 40.84 241 GLY A N 1
ATOM 1923 C CA . GLY A 1 241 ? -7.160 10.974 -14.454 1.00 40.84 241 GLY A CA 1
ATOM 1924 C C . GLY A 1 241 ? -8.173 12.075 -14.173 1.00 40.84 241 GLY A C 1
ATOM 1925 O O . GLY A 1 241 ? -9.387 11.808 -14.321 1.00 40.84 241 GLY A O 1
#

Secondary structure (DSSP, 8-state):
-HHHHHHH-GGGS-TTTSSEEEETT-TTHHHHHHS-HHHHHHHHHHHHHHHHHS-TTEEEEEEESSSS--EEEEEE-SSS-EEE------TTS-HHHHHTT--HHHHHHHHHHHHHHHHHHHHHHHHSPP-PPPHHHHHHHTHHHHHHHHHHHTT--SSEEEEEEETTTEEEEEEES-HHHHHHHHHHHHHTTPEEEEEEETTEEPPHHHHHHHHHHHHHHTTT-HHHHHHHTTTTTTT--

Sequence (241 aa):
MNKRILTEAPGAVPKEYGFFMLTREDDCSEEIAALPSGIKAEVAALMERLKGAVPDDFGFNVTLGNDDPWFELVYGDGQETFMNSPVEWNATRSIIDQLKEVDWDTRRKRALQGCQMMDLMREISKVAPPSLPSTKDLQKEFRREMKEFVRTVRTERSEVHVLRWRDDEGLVAERFASVRTFADELPDLMTVQYWIIAVVANGKPLPVRKIDELKTRALKELEDMPISHGKALGKFAGIMG

pLDDT: mean 90.18, std 8.13, range [40.84, 98.31]

Radius of gyration: 23.62 Å; chains: 1; bounding box: 57×30×60 Å